Protein AF-A0A940TGV9-F1 (afdb_monomer_lite)

Structure (mmCIF, N/CA/C/O backbone):
data_AF-A0A940TGV9-F1
#
_entry.id   AF-A0A940TGV9-F1
#
loop_
_atom_site.group_PDB
_atom_site.id
_atom_site.type_symbol
_atom_site.label_atom_id
_atom_site.label_alt_id
_atom_site.label_comp_id
_atom_site.label_asym_id
_atom_site.label_entity_id
_atom_site.label_seq_id
_atom_site.pdbx_PDB_ins_code
_atom_site.Cartn_x
_atom_site.Cartn_y
_atom_site.Cartn_z
_atom_site.occupancy
_atom_site.B_iso_or_equiv
_atom_site.auth_seq_id
_atom_site.auth_comp_id
_atom_site.auth_asym_id
_atom_site.auth_atom_id
_atom_site.pdbx_PDB_model_num
ATOM 1 N N . MET A 1 1 ? 31.316 14.882 -36.760 1.00 50.47 1 MET A N 1
ATOM 2 C CA . MET A 1 1 ? 30.192 15.567 -36.071 1.00 50.47 1 MET A CA 1
ATOM 3 C C . MET A 1 1 ? 28.891 14.755 -36.018 1.00 50.47 1 MET A C 1
ATOM 5 O O . MET A 1 1 ? 28.338 14.645 -34.934 1.00 50.47 1 MET A O 1
ATOM 9 N N . TYR A 1 2 ? 28.402 14.142 -37.111 1.00 56.09 2 TYR A N 1
ATOM 10 C CA . TYR A 1 2 ? 27.109 13.417 -37.114 1.00 56.09 2 TYR A CA 1
ATOM 11 C C . TYR A 1 2 ? 27.021 12.250 -36.104 1.00 56.09 2 TYR A C 1
ATOM 13 O O . TYR A 1 2 ? 26.032 12.144 -35.386 1.00 56.09 2 TYR A O 1
ATOM 21 N N . LYS A 1 3 ? 28.076 11.425 -35.976 1.00 63.72 3 LYS A N 1
ATOM 22 C CA . LYS A 1 3 ? 28.134 10.329 -34.983 1.00 63.72 3 LYS A CA 1
ATOM 23 C C . LYS A 1 3 ? 28.095 10.830 -33.529 1.00 63.72 3 LYS A C 1
ATOM 25 O O . LYS A 1 3 ? 27.396 10.243 -32.714 1.00 63.72 3 LYS A O 1
ATOM 30 N N . LEU A 1 4 ? 28.787 11.935 -33.228 1.00 66.19 4 LEU A N 1
ATOM 31 C CA . LEU A 1 4 ? 28.823 12.536 -31.886 1.00 66.19 4 LEU A CA 1
ATOM 32 C C . LEU A 1 4 ? 27.464 13.143 -31.501 1.00 66.19 4 LEU A C 1
ATOM 34 O O . LEU A 1 4 ? 26.975 12.910 -30.402 1.00 66.19 4 LEU A O 1
ATOM 38 N N . ARG A 1 5 ? 26.814 13.854 -32.434 1.00 70.75 5 ARG A N 1
ATOM 39 C CA . ARG A 1 5 ? 25.472 14.424 -32.228 1.00 70.75 5 ARG A CA 1
ATOM 40 C C . ARG A 1 5 ? 24.417 13.342 -31.978 1.00 70.75 5 ARG A C 1
ATOM 42 O O . ARG A 1 5 ? 23.568 13.513 -31.114 1.00 70.75 5 ARG A O 1
ATOM 49 N N . ASN A 1 6 ? 24.489 12.229 -32.710 1.00 80.62 6 ASN A N 1
ATOM 50 C CA . ASN A 1 6 ? 23.550 11.120 -32.536 1.00 80.62 6 ASN A CA 1
ATOM 51 C C . ASN A 1 6 ? 23.746 10.395 -31.194 1.00 80.62 6 ASN A C 1
ATOM 53 O O . ASN A 1 6 ? 22.775 10.006 -30.555 1.00 80.62 6 ASN A O 1
ATOM 57 N N . TYR A 1 7 ? 24.996 10.259 -30.743 1.00 85.12 7 TYR A N 1
ATOM 58 C CA . TYR A 1 7 ? 25.312 9.675 -29.440 1.00 85.12 7 TYR A CA 1
ATOM 59 C C . TYR A 1 7 ? 24.809 10.545 -28.279 1.00 85.12 7 TYR A C 1
ATOM 61 O O . TYR A 1 7 ? 24.165 10.030 -27.372 1.00 85.12 7 TYR A O 1
ATOM 69 N N . LEU A 1 8 ? 25.030 11.866 -28.338 1.00 88.56 8 LEU A N 1
ATOM 70 C CA . LEU A 1 8 ? 24.514 12.810 -27.337 1.00 88.56 8 LEU A CA 1
ATOM 71 C C . LEU A 1 8 ? 22.984 12.787 -27.254 1.00 88.56 8 LEU A C 1
ATOM 73 O O . LEU A 1 8 ? 22.436 12.770 -26.155 1.00 88.56 8 LEU A O 1
ATOM 77 N N . LEU A 1 9 ? 22.298 12.730 -28.402 1.00 90.75 9 LEU A N 1
ATOM 78 C CA . LEU A 1 9 ? 20.843 12.579 -28.445 1.00 90.75 9 LEU A CA 1
ATOM 79 C C . LEU A 1 9 ? 20.397 11.297 -27.728 1.00 90.75 9 LEU A C 1
ATOM 81 O O . LEU A 1 9 ? 19.490 11.350 -26.900 1.00 90.75 9 LEU A O 1
ATOM 85 N N . CYS A 1 10 ? 21.042 10.162 -28.009 1.00 92.50 10 CYS A N 1
ATOM 86 C CA . CYS A 1 10 ? 20.692 8.892 -27.374 1.00 92.50 10 CYS A CA 1
ATOM 87 C C . CYS A 1 10 ? 20.959 8.905 -25.864 1.00 92.50 10 CYS A C 1
ATOM 89 O O . CYS A 1 10 ? 20.113 8.446 -25.105 1.00 92.50 10 CYS A O 1
ATOM 91 N N . ALA A 1 11 ? 22.083 9.474 -25.424 1.00 93.06 11 ALA A N 1
ATOM 92 C CA . ALA A 1 11 ? 22.423 9.576 -24.008 1.00 93.06 11 ALA A CA 1
ATOM 93 C C . ALA A 1 11 ? 21.417 10.441 -23.231 1.00 93.06 11 ALA A C 1
ATOM 95 O O . ALA A 1 11 ? 20.906 10.015 -22.198 1.00 93.06 11 ALA A O 1
ATOM 96 N N . LEU A 1 12 ? 21.071 11.625 -23.751 1.00 95.06 12 LEU A N 1
ATOM 97 C CA . LEU A 1 12 ? 20.056 12.488 -23.136 1.00 95.06 12 LEU A CA 1
ATOM 98 C C . LEU A 1 12 ? 18.681 11.814 -23.113 1.00 95.06 12 LEU A C 1
ATOM 100 O O . LEU A 1 12 ? 17.997 11.837 -22.092 1.00 95.06 12 LEU A O 1
ATOM 104 N N . THR A 1 13 ? 18.298 11.162 -24.213 1.00 95.31 13 THR A N 1
ATOM 105 C CA . THR A 1 13 ? 17.027 10.429 -24.295 1.00 95.31 13 THR A CA 1
ATOM 106 C C . THR A 1 13 ? 16.995 9.272 -23.298 1.00 95.31 13 THR A C 1
ATOM 108 O O . THR A 1 13 ? 15.970 9.060 -22.665 1.00 95.31 13 THR A O 1
ATOM 111 N N . ALA A 1 14 ? 18.109 8.564 -23.095 1.00 95.44 14 ALA A N 1
ATOM 112 C CA . ALA A 1 14 ? 18.214 7.483 -22.118 1.00 95.44 14 ALA A CA 1
ATOM 113 C C . ALA A 1 14 ? 18.064 7.981 -20.667 1.00 95.44 14 ALA A C 1
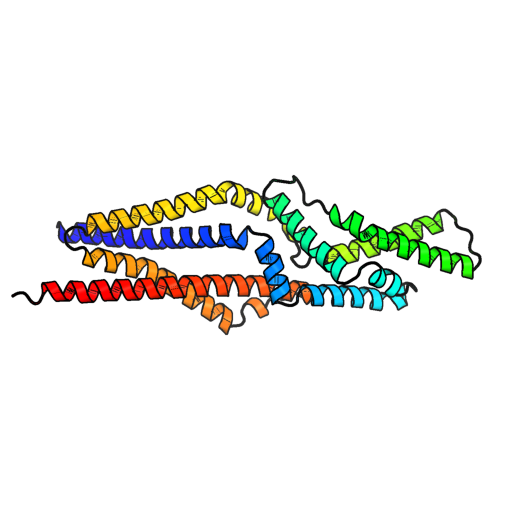ATOM 115 O O . ALA A 1 14 ? 17.396 7.329 -19.863 1.00 95.44 14 ALA A O 1
ATOM 116 N N . ILE A 1 15 ? 18.626 9.148 -20.334 1.00 96.44 15 ILE A N 1
ATOM 117 C CA . ILE A 1 15 ? 18.445 9.774 -19.013 1.00 96.44 15 ILE A CA 1
ATOM 118 C C . ILE A 1 15 ? 16.981 10.173 -18.805 1.00 96.44 15 ILE A C 1
ATOM 120 O O . ILE A 1 15 ? 16.398 9.874 -17.768 1.00 96.44 15 ILE A O 1
ATOM 124 N N . LEU A 1 16 ? 16.352 10.811 -19.794 1.00 97.62 16 LEU A N 1
ATOM 125 C CA . LEU A 1 16 ? 14.932 11.163 -19.705 1.00 97.62 16 LEU A CA 1
ATOM 126 C C . LEU A 1 16 ? 14.044 9.916 -19.626 1.00 97.62 16 LEU A C 1
ATOM 128 O O . LEU A 1 16 ? 13.059 9.910 -18.892 1.00 97.62 16 LEU A O 1
ATOM 132 N N . LEU A 1 17 ? 14.412 8.852 -20.344 1.00 97.81 17 LEU A N 1
ATOM 133 C CA . LEU A 1 17 ? 13.691 7.585 -20.343 1.00 97.81 17 LEU A CA 1
ATOM 134 C C . LEU A 1 17 ? 13.731 6.925 -18.965 1.00 97.81 17 LEU A C 1
ATOM 136 O O . LEU A 1 17 ? 12.719 6.375 -18.554 1.00 97.81 17 LEU A O 1
ATOM 140 N N . PHE A 1 18 ? 14.846 7.026 -18.233 1.00 97.62 18 PHE A N 1
ATOM 141 C CA . PHE A 1 18 ? 14.927 6.566 -16.843 1.00 97.62 18 PHE A CA 1
ATOM 142 C C . PHE A 1 18 ? 13.849 7.228 -15.973 1.00 97.62 18 PHE A C 1
ATOM 144 O O . PHE A 1 18 ? 13.080 6.536 -15.311 1.00 97.62 18 PHE A O 1
ATOM 151 N N . PHE A 1 19 ? 13.741 8.561 -16.011 1.00 97.62 19 PHE A N 1
ATOM 152 C CA . PHE A 1 19 ? 12.759 9.286 -15.197 1.00 97.62 19 PHE A CA 1
ATOM 153 C C . PHE A 1 19 ? 11.321 9.044 -15.659 1.00 97.62 19 PHE A C 1
ATOM 155 O O . PHE A 1 19 ? 10.426 8.904 -14.827 1.00 97.62 19 PHE A O 1
ATOM 162 N N . ALA A 1 20 ? 11.092 8.963 -16.972 1.00 97.88 20 ALA A N 1
ATOM 163 C CA . ALA A 1 20 ? 9.776 8.650 -17.519 1.00 97.88 20 ALA A CA 1
ATOM 164 C C . ALA A 1 20 ? 9.322 7.237 -17.120 1.00 97.88 20 ALA A C 1
ATOM 166 O O . ALA A 1 20 ? 8.182 7.069 -16.692 1.00 97.88 20 ALA A O 1
ATOM 167 N N . ALA A 1 21 ? 10.224 6.251 -17.184 1.00 97.25 21 ALA A N 1
ATOM 168 C CA . ALA A 1 21 ? 9.962 4.882 -16.758 1.00 97.25 21 ALA A CA 1
ATOM 169 C C . ALA A 1 21 ? 9.704 4.792 -15.247 1.00 97.25 21 ALA A C 1
ATOM 171 O O . ALA A 1 21 ? 8.731 4.161 -14.846 1.00 97.25 21 ALA A O 1
ATOM 172 N N . PHE A 1 22 ? 10.499 5.487 -14.423 1.00 97.06 22 PHE A N 1
ATOM 173 C CA . PHE A 1 22 ? 10.269 5.582 -12.977 1.00 97.06 22 PHE A CA 1
ATOM 174 C C . PHE A 1 22 ? 8.879 6.163 -12.669 1.00 97.06 22 PHE A C 1
ATOM 176 O O . PHE A 1 22 ? 8.132 5.619 -11.859 1.00 97.06 22 PHE A O 1
ATOM 183 N N . ALA A 1 23 ? 8.493 7.243 -13.359 1.00 96.69 23 ALA A N 1
ATOM 184 C CA . ALA A 1 23 ? 7.169 7.838 -13.209 1.00 96.69 23 ALA A CA 1
ATOM 185 C C . ALA A 1 23 ? 6.047 6.894 -13.680 1.00 96.69 23 ALA A C 1
ATOM 187 O O . ALA A 1 23 ? 5.009 6.815 -13.029 1.00 96.69 23 ALA A O 1
ATOM 188 N N . ALA A 1 24 ? 6.248 6.164 -14.783 1.00 97.38 24 ALA A N 1
ATOM 189 C CA . ALA A 1 24 ? 5.274 5.206 -15.305 1.00 97.38 24 ALA A CA 1
ATOM 190 C C . ALA A 1 24 ? 5.067 4.022 -14.352 1.00 97.38 24 ALA A C 1
ATOM 192 O O . ALA A 1 24 ? 3.927 3.635 -14.103 1.00 97.38 24 ALA A O 1
ATOM 193 N N . GLU A 1 25 ? 6.143 3.493 -13.770 1.00 96.62 25 GLU A N 1
ATOM 194 C CA . GLU A 1 25 ? 6.076 2.440 -12.756 1.00 96.62 25 GLU A CA 1
ATOM 195 C C . GLU A 1 25 ? 5.361 2.924 -11.490 1.00 96.62 25 GLU A C 1
ATOM 197 O O . GLU A 1 25 ? 4.430 2.271 -11.020 1.00 96.62 25 GLU A O 1
ATOM 202 N N . GLY A 1 26 ? 5.719 4.109 -10.983 1.00 95.69 26 GLY A N 1
ATOM 203 C CA . GLY A 1 26 ? 5.041 4.714 -9.836 1.00 95.69 26 GLY A CA 1
ATOM 204 C C . GLY A 1 26 ? 3.548 4.932 -10.092 1.00 95.69 26 GLY A C 1
ATOM 205 O O . GLY A 1 26 ? 2.717 4.587 -9.253 1.00 95.69 26 GLY A O 1
ATOM 206 N N . ALA A 1 27 ? 3.184 5.429 -11.278 1.00 96.12 27 ALA A N 1
ATOM 207 C CA . ALA A 1 27 ? 1.791 5.600 -11.678 1.00 96.12 27 ALA A CA 1
ATOM 208 C C . ALA A 1 27 ? 1.051 4.258 -11.810 1.00 96.12 27 ALA A C 1
ATOM 210 O O . ALA A 1 27 ? -0.116 4.158 -11.428 1.00 96.12 27 ALA A O 1
ATOM 211 N N . PHE A 1 28 ? 1.723 3.219 -12.317 1.00 96.12 28 PHE A N 1
ATOM 212 C CA . PHE A 1 28 ? 1.180 1.867 -12.407 1.00 96.12 28 PHE A CA 1
ATOM 213 C C . PHE A 1 28 ? 0.894 1.280 -11.022 1.00 96.12 28 PHE A C 1
ATOM 215 O O . PHE A 1 28 ? -0.220 0.808 -10.789 1.00 96.12 28 PHE A O 1
ATOM 222 N N . VAL A 1 29 ? 1.851 1.353 -10.093 1.00 96.19 29 VAL A N 1
ATOM 223 C CA . VAL A 1 29 ? 1.675 0.863 -8.717 1.00 96.19 29 VAL A CA 1
ATOM 224 C C . VAL A 1 29 ? 0.591 1.656 -7.991 1.00 96.19 29 VAL A C 1
ATOM 226 O O . VAL A 1 29 ? -0.285 1.069 -7.356 1.00 96.19 29 VAL A O 1
ATOM 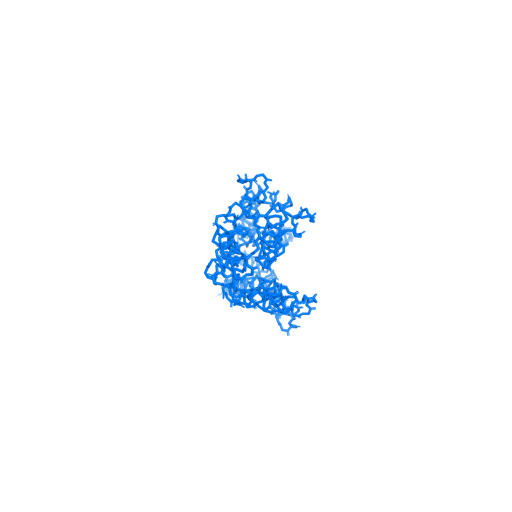229 N N . MET A 1 30 ? 0.596 2.982 -8.134 1.00 93.62 30 MET A N 1
ATOM 230 C CA . MET A 1 30 ? -0.405 3.849 -7.520 1.00 93.62 30 MET A CA 1
ATOM 231 C C . MET A 1 30 ? -1.820 3.473 -7.969 1.00 93.62 30 MET A C 1
ATOM 233 O O . MET A 1 30 ? -2.684 3.231 -7.133 1.00 93.62 30 MET A O 1
ATOM 237 N N . LYS A 1 31 ? -2.054 3.381 -9.281 1.00 92.19 31 LYS A N 1
ATOM 238 C CA . LYS A 1 31 ? -3.388 3.137 -9.838 1.00 92.19 31 LYS A CA 1
ATOM 239 C C . LYS A 1 31 ? -3.902 1.718 -9.583 1.00 92.19 31 LYS A C 1
ATOM 241 O O . LYS A 1 31 ? -5.081 1.553 -9.305 1.00 92.19 31 LYS A O 1
ATOM 246 N N . ASN A 1 32 ? -3.043 0.705 -9.705 1.00 93.12 32 ASN A N 1
ATOM 247 C CA . ASN A 1 32 ? -3.477 -0.698 -9.666 1.00 93.12 32 ASN A CA 1
ATOM 248 C C . ASN A 1 32 ? -3.387 -1.334 -8.274 1.00 93.12 32 ASN A C 1
ATOM 250 O O . ASN A 1 32 ? -3.939 -2.411 -8.080 1.00 93.12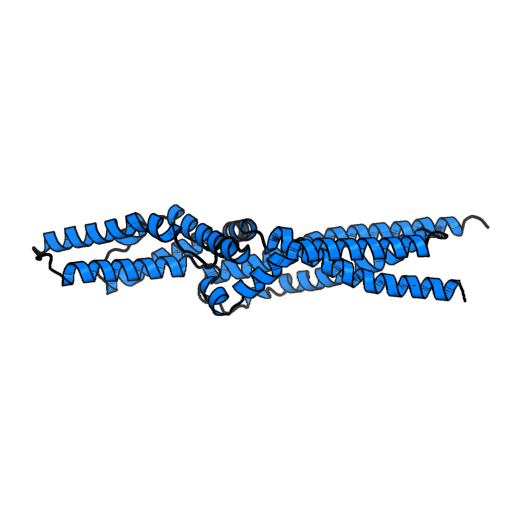 32 ASN A O 1
ATOM 254 N N . TYR A 1 33 ? -2.694 -0.698 -7.324 1.00 94.50 33 TYR A N 1
ATOM 255 C CA . TYR A 1 33 ? -2.503 -1.249 -5.982 1.00 94.50 33 TYR A CA 1
ATOM 256 C C . TYR A 1 33 ? -2.786 -0.214 -4.890 1.00 94.50 33 TYR A C 1
ATOM 258 O O . TYR A 1 33 ? -3.632 -0.465 -4.037 1.00 94.50 33 TYR A O 1
ATOM 266 N N . ALA A 1 34 ? -2.135 0.956 -4.922 1.00 92.81 34 ALA A N 1
ATOM 267 C CA . ALA A 1 34 ? -2.218 1.915 -3.810 1.00 92.81 34 ALA A CA 1
ATOM 268 C C . ALA A 1 34 ? -3.564 2.638 -3.682 1.00 92.81 34 ALA A C 1
ATOM 270 O O . ALA A 1 34 ? -3.954 3.023 -2.586 1.00 92.81 34 ALA A O 1
ATOM 271 N N . LEU A 1 35 ? -4.279 2.824 -4.790 1.00 90.69 35 LEU A N 1
ATOM 272 C CA . LEU A 1 35 ? -5.601 3.452 -4.819 1.00 90.69 35 LEU A CA 1
ATOM 273 C C . LEU A 1 35 ? -6.747 2.426 -4.846 1.00 90.69 35 LEU A C 1
ATOM 275 O O . LEU A 1 35 ? -7.872 2.769 -5.202 1.00 90.69 35 LEU A O 1
ATOM 279 N N . VAL A 1 36 ? -6.460 1.168 -4.496 1.00 91.75 36 VAL A N 1
ATOM 280 C CA . VAL A 1 36 ? -7.415 0.057 -4.551 1.00 91.75 36 VAL A CA 1
ATOM 281 C C . VAL A 1 36 ? -7.676 -0.467 -3.132 1.00 91.75 36 VAL A C 1
ATOM 283 O O . VAL A 1 36 ? -6.742 -0.987 -2.516 1.00 91.75 36 VAL A O 1
ATOM 286 N N . PRO A 1 37 ? -8.915 -0.384 -2.606 1.00 94.44 37 PRO A N 1
ATOM 287 C CA . PRO A 1 37 ? -9.231 -0.792 -1.231 1.00 94.44 37 PRO A CA 1
ATOM 288 C C . PRO A 1 37 ? -8.950 -2.277 -0.974 1.00 94.44 37 PRO A C 1
ATOM 290 O O . PRO A 1 37 ? -8.411 -2.635 0.074 1.00 94.44 37 PRO A O 1
ATOM 293 N N . ASP A 1 38 ? -9.211 -3.142 -1.957 1.00 96.25 38 ASP A N 1
ATOM 294 C CA . ASP A 1 38 ? -8.979 -4.587 -1.844 1.00 96.25 38 ASP A CA 1
ATOM 295 C C . ASP A 1 38 ? -7.511 -4.942 -1.569 1.00 96.25 38 ASP A C 1
ATOM 297 O O . ASP A 1 38 ? -7.233 -5.944 -0.908 1.00 96.25 38 ASP A O 1
ATOM 301 N N . THR A 1 39 ? -6.559 -4.104 -1.999 1.00 96.81 39 THR A N 1
ATOM 302 C CA . THR A 1 39 ? -5.138 -4.274 -1.662 1.00 96.81 39 THR A CA 1
ATOM 303 C C . THR A 1 39 ? -4.927 -4.227 -0.150 1.00 96.81 39 THR A C 1
ATOM 305 O O . THR A 1 39 ? -4.190 -5.041 0.400 1.00 96.81 39 THR A O 1
ATOM 308 N N . TYR A 1 40 ? -5.597 -3.305 0.542 1.00 96.50 40 TYR A N 1
ATOM 309 C CA . TYR A 1 40 ? -5.465 -3.121 1.986 1.00 96.50 40 TYR A CA 1
ATOM 310 C C . TYR A 1 40 ? -6.117 -4.273 2.746 1.00 96.50 40 TYR A C 1
ATOM 312 O O . TYR A 1 40 ? -5.492 -4.833 3.645 1.00 96.50 40 TYR A O 1
ATOM 320 N N . LYS A 1 41 ? -7.304 -4.712 2.317 1.00 97.00 41 LYS A N 1
ATOM 321 C CA . LYS A 1 41 ? -7.975 -5.902 2.869 1.00 97.00 41 LYS A CA 1
ATOM 322 C C . LYS A 1 41 ? -7.125 -7.165 2.693 1.00 97.00 41 LYS A C 1
ATOM 324 O O . LYS A 1 41 ? -6.957 -7.966 3.616 1.00 97.00 41 LYS A O 1
ATOM 329 N N . TYR A 1 42 ? -6.498 -7.318 1.525 1.00 97.12 42 TYR A N 1
ATOM 330 C CA . TYR A 1 42 ? -5.556 -8.405 1.263 1.00 97.12 42 TYR A CA 1
ATOM 331 C C . TYR A 1 42 ? -4.330 -8.349 2.187 1.00 97.12 42 TYR A C 1
ATOM 333 O O . TYR A 1 42 ? -3.953 -9.370 2.764 1.00 97.12 42 TYR A O 1
ATOM 341 N N . ILE A 1 43 ? -3.735 -7.165 2.382 1.00 96.69 43 ILE A N 1
ATOM 342 C CA . ILE A 1 43 ? -2.610 -6.961 3.308 1.00 96.69 43 ILE A CA 1
ATOM 343 C C . ILE A 1 43 ? -3.001 -7.351 4.738 1.00 96.69 43 ILE A C 1
ATOM 345 O O . ILE A 1 43 ? -2.233 -8.045 5.408 1.00 96.69 43 ILE A O 1
ATOM 349 N N . LEU A 1 44 ? -4.184 -6.944 5.209 1.00 96.81 44 LEU A N 1
ATOM 350 C CA . LEU A 1 44 ? -4.665 -7.294 6.547 1.00 96.81 44 LEU A CA 1
ATOM 351 C C . LEU A 1 44 ? -4.805 -8.808 6.720 1.00 96.81 44 LEU A C 1
ATOM 353 O O . LEU A 1 44 ? -4.367 -9.355 7.735 1.00 96.81 44 LEU A O 1
ATOM 357 N N . LYS A 1 45 ? -5.348 -9.492 5.706 1.00 96.06 45 LYS A N 1
ATOM 358 C CA . LYS A 1 45 ? -5.461 -10.954 5.688 1.00 96.06 45 LYS A CA 1
ATOM 359 C C . LYS A 1 45 ? -4.090 -11.630 5.724 1.00 96.06 45 LYS A C 1
ATOM 361 O O . LYS A 1 45 ? -3.890 -12.545 6.515 1.00 96.06 45 LYS A O 1
ATOM 366 N N . LEU A 1 46 ? -3.145 -11.173 4.900 1.00 94.94 46 LEU A N 1
ATOM 367 C CA . LEU A 1 46 ? -1.797 -11.744 4.809 1.00 94.94 46 LEU A CA 1
ATOM 368 C C . LEU A 1 46 ? -1.039 -11.660 6.145 1.00 94.94 46 LEU A C 1
ATOM 370 O O . LEU A 1 46 ? -0.292 -12.570 6.490 1.00 94.94 46 LEU A O 1
ATOM 374 N N . ASN A 1 47 ? -1.236 -10.573 6.894 1.00 92.88 47 ASN A N 1
ATOM 375 C CA . ASN A 1 47 ? -0.499 -10.299 8.129 1.00 92.88 47 ASN A CA 1
ATOM 376 C C . ASN A 1 47 ? -1.235 -10.742 9.410 1.00 92.88 47 ASN A C 1
ATOM 378 O O . ASN A 1 47 ? -0.739 -10.494 10.516 1.00 92.88 47 ASN A O 1
ATOM 382 N N . GLY A 1 48 ? -2.410 -11.371 9.285 1.00 93.81 48 GLY A N 1
ATOM 383 C CA . GLY A 1 48 ? -3.253 -11.748 10.428 1.00 93.81 48 GLY A CA 1
ATOM 384 C C . GLY A 1 48 ? -3.709 -10.541 11.255 1.00 93.81 48 GLY A C 1
ATOM 385 O O . GLY A 1 48 ? -3.849 -10.634 12.471 1.00 93.81 48 GLY A O 1
ATOM 386 N N . SER A 1 49 ? -3.856 -9.371 10.625 1.00 93.69 49 SER A N 1
ATOM 387 C CA . SER A 1 49 ? -4.187 -8.131 11.333 1.00 93.69 49 SER A CA 1
ATOM 388 C C . SER A 1 49 ? -5.623 -8.111 11.851 1.00 93.69 49 SER A C 1
ATOM 390 O O . SER A 1 49 ? -5.847 -7.530 12.907 1.00 93.69 49 SER A O 1
ATOM 392 N N . TYR A 1 50 ? -6.565 -8.759 11.153 1.00 95.12 50 TYR A N 1
ATOM 393 C CA . TYR A 1 50 ? -7.956 -8.882 11.610 1.00 95.12 50 TYR A CA 1
ATOM 394 C C . TYR A 1 50 ? -8.034 -9.589 12.968 1.00 95.12 50 TYR A C 1
ATOM 396 O O . TYR A 1 50 ? -8.530 -9.017 13.932 1.00 95.12 50 TYR A O 1
ATOM 404 N N . GLU A 1 51 ? -7.432 -10.777 13.066 1.00 95.25 51 GLU A N 1
ATOM 405 C CA . GLU A 1 51 ? -7.382 -11.567 14.301 1.00 95.25 51 GLU A CA 1
ATOM 406 C C . GLU A 1 51 ? -6.677 -10.798 15.431 1.00 95.25 51 GLU A C 1
ATOM 408 O O . GLU A 1 51 ? -7.177 -10.706 16.549 1.00 95.25 51 GLU A O 1
ATOM 413 N N . LYS A 1 52 ? -5.531 -10.162 15.142 1.00 95.56 52 LYS A N 1
ATOM 414 C CA . LYS A 1 52 ? -4.814 -9.332 16.128 1.00 95.56 52 LYS A CA 1
ATOM 415 C C . LYS A 1 52 ? -5.649 -8.152 16.627 1.00 95.56 52 LYS A C 1
ATOM 417 O O . LYS A 1 52 ? -5.505 -7.772 17.786 1.00 95.56 52 LYS A O 1
ATOM 422 N N . ALA A 1 53 ? -6.453 -7.537 15.760 1.00 95.81 53 ALA A N 1
ATOM 423 C CA . ALA A 1 53 ? -7.320 -6.424 16.132 1.00 95.81 53 ALA A CA 1
ATOM 424 C C . ALA A 1 53 ? -8.477 -6.913 17.013 1.00 95.81 53 ALA A C 1
ATOM 426 O O . ALA A 1 53 ? -8.729 -6.322 18.059 1.00 95.81 53 ALA A O 1
ATOM 427 N N . TYR A 1 54 ? -9.109 -8.031 16.646 1.00 96.00 54 TYR A N 1
ATOM 428 C CA . TYR A 1 54 ? -10.196 -8.625 17.424 1.00 96.00 54 TYR A CA 1
ATOM 429 C C . TYR A 1 54 ? -9.737 -9.108 18.809 1.00 96.00 54 TYR A C 1
ATOM 431 O O . TYR A 1 54 ? -10.370 -8.809 19.820 1.00 96.00 54 TYR A O 1
ATOM 439 N N . ASN A 1 55 ? -8.582 -9.774 18.885 1.00 95.62 55 ASN A N 1
ATOM 440 C CA . ASN A 1 55 ? -7.996 -10.202 20.157 1.00 95.62 55 ASN A CA 1
ATOM 441 C C . ASN A 1 55 ? -7.646 -9.010 21.059 1.00 95.62 55 ASN A C 1
ATOM 443 O O . ASN A 1 55 ? -7.810 -9.081 22.276 1.00 95.62 55 ASN A O 1
ATOM 447 N N . GLU A 1 56 ? -7.177 -7.901 20.479 1.00 94.50 56 GLU A N 1
ATOM 448 C CA . GLU A 1 56 ? -6.934 -6.675 21.240 1.00 94.50 56 GLU A CA 1
ATOM 449 C C . GLU A 1 56 ? -8.240 -6.059 21.756 1.00 94.50 56 GLU A C 1
ATOM 451 O O . GLU A 1 56 ? -8.273 -5.620 22.904 1.00 94.50 56 GLU A O 1
ATOM 456 N N . LEU A 1 57 ? -9.314 -6.075 20.959 1.00 94.88 57 LEU A N 1
ATOM 457 C CA . LEU A 1 57 ? -10.636 -5.624 21.395 1.00 94.88 57 LEU A CA 1
ATOM 458 C C . LEU A 1 57 ? -11.141 -6.446 22.592 1.00 94.88 57 LEU A C 1
ATOM 460 O O . LEU A 1 57 ? -11.513 -5.872 23.616 1.00 94.88 57 LEU A O 1
ATOM 464 N N . CYS A 1 58 ? -11.090 -7.779 22.495 1.00 94.31 58 CYS A N 1
ATOM 465 C CA . CYS A 1 58 ? -11.499 -8.678 23.579 1.00 94.31 58 CYS A CA 1
ATOM 466 C C . CYS A 1 58 ? -10.696 -8.402 24.856 1.00 94.31 58 CYS A C 1
ATOM 468 O O . CYS A 1 58 ? -11.270 -8.176 25.918 1.00 94.31 58 CYS A O 1
ATO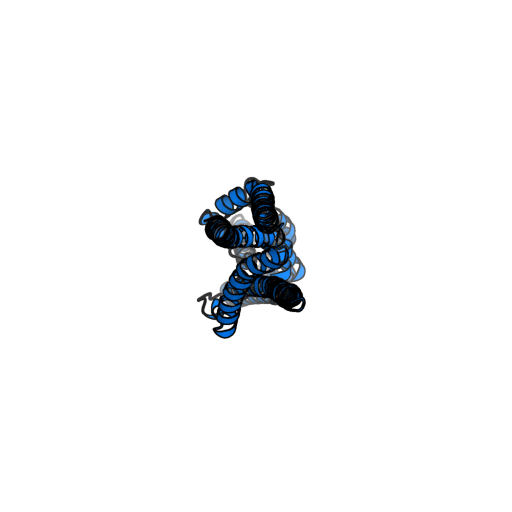M 470 N N . ARG A 1 59 ? -9.365 -8.302 24.735 1.00 93.81 59 ARG A N 1
ATOM 471 C CA . ARG A 1 59 ? -8.463 -8.008 25.858 1.00 93.81 59 ARG A CA 1
ATOM 472 C C . ARG A 1 59 ? -8.788 -6.678 26.541 1.00 93.81 59 ARG A C 1
ATOM 474 O O . ARG A 1 59 ? -8.667 -6.569 27.761 1.00 93.81 59 ARG A O 1
ATOM 481 N N . GLN A 1 60 ? -9.173 -5.656 25.776 1.00 92.44 60 GLN A N 1
ATOM 482 C CA . GLN A 1 60 ? -9.572 -4.369 26.343 1.00 92.44 60 GLN A CA 1
ATOM 483 C C . GLN A 1 60 ? -10.860 -4.488 27.164 1.00 92.44 60 GLN A C 1
ATOM 485 O O . GLN A 1 60 ? -10.903 -3.940 28.265 1.00 92.44 60 GLN A O 1
ATOM 490 N N . PHE A 1 61 ? -11.866 -5.223 26.683 1.00 93.44 61 PHE A N 1
ATOM 491 C CA . PHE A 1 61 ? -13.105 -5.444 27.436 1.00 93.44 61 PHE A CA 1
ATOM 492 C C . PHE A 1 61 ? -12.897 -6.326 28.673 1.00 93.44 61 PHE A C 1
ATOM 494 O O . PHE A 1 61 ? -13.352 -5.962 29.755 1.00 93.44 61 PHE A O 1
ATOM 501 N N . GLU A 1 62 ? -12.125 -7.409 28.564 1.00 93.31 62 GLU A N 1
ATOM 502 C CA . GLU A 1 62 ? -11.749 -8.255 29.708 1.00 93.31 62 GLU A CA 1
ATOM 503 C C . GLU A 1 62 ? -11.025 -7.454 30.801 1.00 93.31 62 GLU A C 1
ATOM 505 O O . GLU A 1 62 ? -11.268 -7.633 31.995 1.00 93.31 62 GLU A O 1
ATOM 510 N N . SER A 1 63 ? -10.146 -6.524 30.411 1.00 90.06 63 SER A N 1
ATOM 511 C CA . SER A 1 63 ? -9.422 -5.690 31.375 1.00 90.06 63 SER A CA 1
ATOM 512 C C . SER A 1 63 ? -10.323 -4.711 32.138 1.00 90.06 63 SER A C 1
ATOM 514 O O . SER A 1 63 ? -9.990 -4.311 33.256 1.00 90.06 63 SER A O 1
ATOM 516 N N . GLU A 1 64 ? -11.468 -4.343 31.560 1.00 88.25 64 GLU A N 1
ATOM 517 C CA . GLU A 1 64 ? -12.417 -3.386 32.132 1.00 88.25 64 GLU A CA 1
ATOM 518 C C . GLU A 1 64 ? -13.550 -4.040 32.915 1.00 88.25 64 GLU A C 1
ATOM 520 O O . GLU A 1 64 ? -14.223 -3.350 33.683 1.00 88.25 64 GLU A O 1
ATOM 525 N N . GLU A 1 65 ? -13.729 -5.353 32.797 1.00 90.06 65 GLU A N 1
ATOM 526 C CA . GLU A 1 65 ? -14.740 -6.100 33.545 1.00 90.06 65 GLU A CA 1
ATOM 527 C C . GLU A 1 65 ? -14.606 -5.859 35.057 1.00 90.06 65 GLU A C 1
ATOM 529 O O . GLU A 1 65 ? -15.576 -5.509 35.728 1.00 90.06 65 GLU A O 1
ATOM 534 N N . ASN A 1 66 ? -13.379 -5.901 35.586 1.00 82.88 66 ASN A N 1
ATOM 535 C CA . ASN A 1 66 ? -13.115 -5.645 37.007 1.00 82.88 66 ASN A CA 1
ATOM 536 C C . ASN A 1 66 ? -13.417 -4.200 37.439 1.00 82.88 66 ASN A C 1
ATOM 538 O O . ASN A 1 66 ? -13.747 -3.958 38.598 1.00 82.88 66 ASN A O 1
ATOM 542 N N . ALA A 1 67 ? -13.255 -3.231 36.535 1.00 85.75 67 ALA A N 1
ATOM 543 C CA . ALA A 1 67 ? -13.439 -1.814 36.841 1.00 85.75 67 ALA A CA 1
ATOM 544 C C . ALA A 1 67 ? -14.902 -1.372 36.694 1.00 85.75 67 ALA A C 1
ATOM 546 O O . ALA A 1 67 ? -15.357 -0.482 37.411 1.00 85.75 67 ALA A O 1
ATOM 547 N N . THR A 1 68 ? -15.630 -1.978 35.756 1.00 86.88 68 THR A N 1
ATOM 548 C CA . THR A 1 68 ? -16.994 -1.584 35.384 1.00 86.88 68 THR A CA 1
ATOM 549 C C . THR A 1 68 ? -18.064 -2.499 35.975 1.00 86.88 68 THR A C 1
ATOM 551 O O . THR A 1 68 ? -19.204 -2.065 36.128 1.00 86.88 68 THR A O 1
ATOM 554 N N . GLY A 1 69 ? -17.713 -3.743 36.313 1.00 86.31 69 GLY A N 1
ATOM 555 C CA . GLY A 1 69 ? -18.657 -4.787 36.715 1.00 86.31 69 GLY A CA 1
ATOM 556 C C . GLY A 1 69 ? -19.504 -5.334 35.561 1.00 86.31 69 GLY A C 1
ATOM 557 O O . GLY A 1 69 ? -20.433 -6.097 35.813 1.00 86.31 69 GLY A O 1
ATOM 558 N N . ILE A 1 70 ? -19.215 -4.934 34.317 1.00 90.62 70 ILE A N 1
ATOM 559 C CA . ILE A 1 70 ? -19.914 -5.402 33.119 1.00 90.62 70 ILE A CA 1
ATOM 560 C C . ILE A 1 70 ? -19.086 -6.537 32.505 1.00 90.62 70 ILE A C 1
ATOM 562 O O . ILE A 1 70 ? -17.941 -6.281 32.122 1.00 90.62 70 ILE A O 1
ATOM 566 N N . PRO A 1 71 ? -19.625 -7.767 32.401 1.00 92.25 71 PRO A N 1
ATOM 567 C CA . PRO A 1 71 ? -18.914 -8.892 31.804 1.00 92.25 71 PRO A CA 1
ATOM 568 C C . PRO A 1 71 ? -18.484 -8.598 30.368 1.00 92.25 71 PRO A C 1
ATOM 570 O O . PRO A 1 71 ? -19.270 -8.052 29.590 1.00 92.25 71 PRO A O 1
ATOM 573 N N . ALA A 1 72 ? -17.275 -9.016 29.983 1.00 91.25 72 ALA A N 1
ATOM 574 C CA . ALA A 1 72 ? -16.787 -8.813 28.616 1.00 91.25 72 ALA A CA 1
ATOM 575 C C . ALA A 1 72 ? -17.710 -9.443 27.552 1.00 91.25 72 ALA A C 1
ATOM 577 O O . ALA A 1 72 ? -17.866 -8.884 26.463 1.00 91.25 72 ALA A O 1
ATOM 578 N N . SER A 1 73 ? -18.390 -10.543 27.901 1.00 90.81 73 SER A N 1
ATOM 579 C CA . SER A 1 73 ? -19.347 -11.247 27.038 1.00 90.81 73 SER A CA 1
ATOM 580 C C . SER A 1 73 ? -20.499 -10.365 26.553 1.00 90.81 73 SER A C 1
ATOM 582 O O . SER A 1 73 ? -20.971 -10.551 25.436 1.00 90.81 73 SER A O 1
ATOM 584 N N . VAL A 1 74 ? -20.902 -9.344 27.324 1.00 90.38 74 VAL A N 1
ATOM 585 C CA . VAL A 1 74 ? -21.934 -8.372 26.907 1.00 90.38 74 VAL A CA 1
ATOM 586 C C . VAL A 1 74 ? -21.534 -7.677 25.601 1.00 90.38 74 VAL A C 1
ATOM 588 O O . VAL A 1 74 ? -22.388 -7.387 24.762 1.00 90.38 74 VAL A O 1
ATOM 591 N N . TYR A 1 75 ? -20.236 -7.447 25.401 1.00 90.44 75 TYR A N 1
ATOM 592 C CA . TYR A 1 75 ? -19.700 -6.817 24.200 1.00 90.44 75 TYR A CA 1
ATOM 593 C C . TYR A 1 75 ? -19.277 -7.850 23.147 1.00 90.44 75 TYR A C 1
ATOM 595 O O . TYR A 1 75 ? -19.647 -7.711 21.982 1.00 90.44 75 TYR A O 1
ATOM 603 N N . THR A 1 76 ? -18.527 -8.889 23.533 1.00 88.06 76 THR A N 1
ATOM 604 C CA . THR A 1 76 ? -17.918 -9.843 22.584 1.00 88.06 76 THR A CA 1
ATOM 605 C C . THR A 1 76 ? -18.918 -10.815 21.961 1.00 88.06 76 THR A C 1
ATOM 607 O O . THR A 1 76 ? -18.696 -11.279 20.846 1.00 88.06 76 THR A O 1
ATOM 610 N N . ASP A 1 77 ? -20.040 -11.098 22.630 1.00 89.31 77 ASP A N 1
ATOM 611 C CA . ASP A 1 77 ? -21.100 -11.930 22.044 1.00 89.31 77 ASP A CA 1
ATOM 612 C C . ASP A 1 77 ? -21.925 -11.135 21.019 1.00 89.31 77 ASP A C 1
ATOM 614 O O . ASP A 1 77 ? -22.459 -11.700 20.062 1.00 89.31 77 ASP A O 1
ATOM 618 N N . ALA A 1 78 ? -22.007 -9.812 21.194 1.00 87.25 78 ALA A N 1
ATOM 619 C CA . ALA A 1 78 ? -22.692 -8.913 20.272 1.00 87.25 78 ALA A CA 1
ATOM 620 C C . ALA A 1 78 ? -21.818 -8.534 19.067 1.00 87.25 78 ALA A C 1
ATOM 622 O O . ALA A 1 78 ? -22.313 -8.461 17.942 1.00 87.25 78 ALA A O 1
ATOM 623 N N . VAL A 1 79 ? -20.521 -8.312 19.293 1.00 90.25 79 VAL A N 1
ATOM 624 C CA . VAL A 1 79 ? -19.538 -7.982 18.257 1.00 90.25 79 VAL A CA 1
ATOM 625 C C . VAL A 1 79 ? -18.598 -9.163 18.082 1.00 90.25 79 VAL A C 1
ATOM 627 O O . VAL A 1 79 ? -17.519 -9.214 18.662 1.00 90.25 79 VAL A O 1
ATOM 630 N N . THR A 1 80 ? -19.042 -10.118 17.270 1.00 91.19 80 THR A N 1
ATOM 631 C CA . THR A 1 80 ? -18.249 -11.297 16.895 1.00 91.19 80 THR A CA 1
ATOM 632 C C . THR A 1 80 ? -17.082 -10.928 15.972 1.00 91.19 80 THR A C 1
ATOM 634 O O . THR A 1 80 ? -17.059 -9.847 15.379 1.00 91.19 80 THR A O 1
ATOM 637 N N . GLU A 1 81 ? -16.131 -11.848 15.792 1.00 92.81 81 GLU A N 1
ATOM 638 C CA . GLU A 1 81 ? -14.965 -11.645 14.917 1.00 92.81 81 GLU A CA 1
ATOM 639 C C . GLU A 1 81 ? -15.357 -11.263 13.478 1.00 92.81 81 GLU A C 1
ATOM 641 O O . GLU A 1 81 ? -14.773 -10.345 12.901 1.00 92.81 81 GLU A O 1
ATOM 646 N N . ASP A 1 82 ? -16.377 -11.914 12.909 1.00 91.75 82 ASP A N 1
ATOM 647 C CA . ASP A 1 82 ? -16.845 -11.633 11.547 1.00 91.75 82 ASP A CA 1
ATOM 648 C C . ASP A 1 82 ? -17.482 -10.242 11.428 1.00 91.75 82 ASP A C 1
ATOM 650 O O . ASP A 1 82 ? -17.232 -9.529 10.452 1.00 91.75 82 ASP A O 1
ATOM 654 N N . VAL A 1 83 ? -18.262 -9.829 12.434 1.00 91.25 83 VAL A N 1
ATOM 655 C CA . VAL A 1 83 ? -18.840 -8.475 12.496 1.00 91.25 83 VAL A CA 1
ATOM 656 C C . VAL A 1 83 ? -17.720 -7.447 12.603 1.00 91.25 83 VAL A C 1
ATOM 658 O O . VAL A 1 83 ? -17.680 -6.490 11.836 1.00 91.25 83 VAL A O 1
ATOM 661 N N . PHE A 1 84 ? -16.753 -7.674 13.489 1.00 93.06 84 PHE A N 1
ATOM 662 C CA . PHE A 1 84 ? -15.631 -6.761 13.673 1.00 93.06 84 PHE A CA 1
ATOM 663 C C . PHE A 1 84 ? -14.753 -6.645 12.420 1.00 93.06 84 PHE A C 1
ATOM 665 O O . PHE A 1 84 ? -14.290 -5.562 12.058 1.00 93.06 84 PHE A O 1
ATOM 672 N N . LYS A 1 85 ? -14.557 -7.751 11.701 1.00 94.06 85 LYS A N 1
ATOM 673 C CA . LYS A 1 85 ? -13.887 -7.749 10.402 1.00 94.06 85 LYS A CA 1
ATOM 674 C C . LYS A 1 85 ? -14.649 -6.919 9.365 1.00 94.06 85 LYS A C 1
ATOM 676 O O . LYS A 1 85 ? -14.015 -6.156 8.639 1.00 94.06 85 LYS A O 1
ATOM 681 N N . SER A 1 86 ? -15.976 -7.049 9.311 1.00 92.06 86 SER A N 1
ATOM 682 C CA . SER A 1 86 ? -16.835 -6.237 8.439 1.00 92.06 86 SER A CA 1
ATOM 683 C C . SER A 1 86 ? -16.717 -4.745 8.764 1.00 92.06 86 SER A C 1
ATOM 685 O O . SER A 1 86 ? -16.536 -3.938 7.852 1.00 92.06 86 SER A O 1
ATOM 687 N N . MET A 1 87 ? -16.652 -4.385 10.052 1.00 91.44 87 MET A N 1
ATOM 688 C CA . MET A 1 87 ? -16.403 -3.005 10.486 1.00 91.44 87 MET A CA 1
ATOM 689 C C . MET A 1 87 ? -15.062 -2.468 9.962 1.00 91.44 87 MET A C 1
ATOM 691 O O . MET A 1 87 ? -15.009 -1.360 9.426 1.00 91.44 87 MET A O 1
ATOM 695 N N . ILE A 1 88 ? -13.977 -3.248 10.074 1.00 94.19 88 ILE A N 1
ATOM 696 C CA . ILE A 1 88 ? -12.653 -2.867 9.543 1.00 94.19 88 ILE A CA 1
ATOM 697 C C . ILE A 1 88 ? -12.718 -2.663 8.022 1.00 94.19 88 ILE A C 1
ATOM 699 O O . ILE A 1 88 ? -12.221 -1.659 7.504 1.00 94.19 88 ILE A O 1
ATOM 703 N N . ASP A 1 89 ? -13.337 -3.600 7.300 1.00 94.44 89 ASP A N 1
ATOM 704 C CA . ASP A 1 89 ? -13.474 -3.523 5.844 1.00 94.44 89 ASP A CA 1
ATOM 705 C C . ASP A 1 89 ? -14.302 -2.306 5.425 1.00 94.44 89 ASP A C 1
ATOM 707 O O . ASP A 1 89 ? -13.913 -1.596 4.494 1.00 94.44 89 ASP A O 1
ATOM 711 N N . SER A 1 90 ? -15.379 -2.007 6.153 1.00 91.44 90 SER A N 1
ATOM 712 C CA . SER A 1 90 ? -16.197 -0.829 5.901 1.00 91.44 90 SER A CA 1
ATOM 713 C C . SER A 1 90 ? -15.443 0.468 6.165 1.00 91.44 90 SER A C 1
ATOM 715 O O . SER A 1 90 ? -15.630 1.417 5.410 1.00 91.44 90 SER A O 1
ATOM 717 N N . GLN A 1 91 ? -14.596 0.552 7.195 1.00 90.56 91 GLN A N 1
ATOM 718 C CA . GLN A 1 91 ? -13.799 1.762 7.425 1.00 90.56 91 GLN A CA 1
ATOM 719 C C . GLN A 1 91 ? -12.817 2.017 6.274 1.00 90.56 91 GLN A C 1
ATOM 721 O O . GLN A 1 91 ? -12.638 3.161 5.847 1.00 90.56 91 GLN A O 1
ATOM 726 N N . ILE A 1 92 ? -12.205 0.954 5.740 1.00 93.56 92 ILE A N 1
ATOM 727 C CA . ILE A 1 92 ? -11.348 1.042 4.553 1.00 93.56 92 ILE A CA 1
ATOM 728 C C . ILE A 1 92 ? -12.169 1.526 3.358 1.00 93.56 92 ILE A C 1
ATOM 730 O O . ILE A 1 92 ? -11.771 2.488 2.700 1.00 93.56 92 ILE A O 1
ATOM 734 N N . ASP A 1 93 ? -13.316 0.907 3.092 1.00 92.88 93 ASP A N 1
ATOM 735 C CA . ASP A 1 93 ? -14.163 1.273 1.957 1.00 92.88 93 ASP A CA 1
ATOM 736 C C . ASP A 1 93 ? -14.651 2.720 2.055 1.00 92.88 93 ASP A C 1
ATOM 738 O O . ASP A 1 93 ? -14.474 3.478 1.103 1.00 92.88 93 ASP A O 1
ATOM 742 N N . SER A 1 94 ? -15.131 3.156 3.223 1.00 90.62 94 SER A N 1
ATOM 743 C CA . SER A 1 94 ? -15.543 4.543 3.469 1.00 90.62 94 SER A CA 1
ATOM 744 C C . SER A 1 94 ? -14.403 5.540 3.246 1.00 90.62 94 SER A C 1
ATOM 746 O O . SER A 1 94 ? -14.609 6.623 2.688 1.00 90.62 94 SER A O 1
ATOM 748 N N . ALA A 1 95 ? -13.176 5.190 3.643 1.00 91.31 95 ALA A N 1
ATOM 749 C CA . ALA A 1 95 ? -12.008 6.025 3.383 1.00 91.31 95 ALA A CA 1
ATOM 750 C C . ALA A 1 95 ? -11.711 6.130 1.884 1.00 91.31 95 ALA A C 1
ATOM 752 O O . ALA A 1 95 ? -11.467 7.228 1.379 1.00 91.31 95 ALA A O 1
ATOM 753 N N . PHE A 1 96 ? -11.757 5.010 1.159 1.00 92.06 96 PHE A N 1
ATOM 754 C CA . PHE A 1 96 ? -11.522 4.991 -0.282 1.00 92.06 96 PHE A CA 1
ATOM 755 C C . PHE A 1 96 ? -12.652 5.646 -1.075 1.00 92.06 96 PHE A C 1
ATOM 757 O O . PHE A 1 96 ? -12.370 6.308 -2.069 1.00 92.06 96 PHE A O 1
ATOM 764 N N . ASP A 1 97 ? -13.902 5.554 -0.637 1.00 91.38 97 ASP A N 1
ATOM 765 C CA . ASP A 1 97 ? -15.021 6.272 -1.241 1.00 91.38 97 ASP A CA 1
ATOM 766 C C . ASP A 1 97 ? -14.860 7.788 -1.091 1.00 91.38 97 ASP A C 1
ATOM 768 O O . ASP A 1 97 ? -15.052 8.525 -2.065 1.00 91.38 97 ASP A O 1
ATOM 772 N N . CYS A 1 98 ? -14.387 8.255 0.068 1.00 89.69 98 CYS A N 1
ATOM 773 C CA . CYS A 1 98 ? -14.042 9.661 0.273 1.00 89.69 98 CYS A CA 1
ATOM 774 C C . CYS A 1 98 ?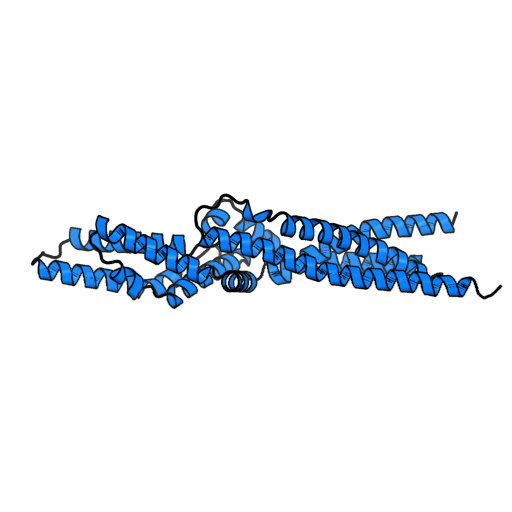 -12.852 10.091 -0.606 1.00 89.69 98 CYS A C 1
ATOM 776 O O . CYS A 1 98 ? -12.910 11.108 -1.302 1.00 89.69 98 CYS A O 1
ATOM 778 N N . ILE A 1 99 ? -11.780 9.290 -0.648 1.00 90.75 99 ILE A N 1
ATOM 779 C CA . ILE A 1 99 ? -10.605 9.533 -1.503 1.00 90.75 99 ILE A CA 1
ATOM 780 C C . ILE A 1 99 ? -11.003 9.583 -2.988 1.00 90.75 99 ILE A C 1
ATOM 782 O O . ILE A 1 99 ? -10.533 10.446 -3.729 1.00 90.75 99 ILE A O 1
ATOM 786 N N . ASN A 1 100 ? -11.904 8.704 -3.421 1.00 87.75 100 ASN A N 1
ATOM 787 C CA . ASN A 1 100 ? -12.396 8.627 -4.795 1.00 87.75 100 ASN A CA 1
ATOM 788 C C . ASN A 1 100 ? -13.463 9.688 -5.120 1.00 87.75 100 ASN A C 1
ATOM 790 O O . ASN A 1 100 ? -13.941 9.741 -6.253 1.00 87.75 100 ASN A O 1
ATOM 794 N N . GLY A 1 101 ? -13.831 10.541 -4.157 1.00 84.19 101 GLY A N 1
ATOM 795 C CA . GLY A 1 101 ? -14.812 11.611 -4.335 1.00 84.19 101 GLY A CA 1
ATOM 796 C C . GLY A 1 101 ? -16.256 11.124 -4.482 1.00 84.19 101 GLY A C 1
ATOM 797 O O . GLY A 1 101 ? -17.086 11.863 -5.008 1.00 84.19 101 GLY A O 1
ATOM 798 N N . ARG A 1 102 ? -16.555 9.892 -4.051 1.00 86.12 102 ARG A N 1
ATOM 799 C CA . ARG A 1 102 ? -17.919 9.340 -4.011 1.00 86.12 102 ARG A CA 1
ATOM 800 C C . ARG A 1 102 ? -18.704 9.888 -2.824 1.00 86.12 102 ARG A C 1
ATOM 802 O O . ARG A 1 102 ? -19.896 10.141 -2.962 1.00 86.12 102 ARG A O 1
ATOM 809 N N . THR A 1 103 ? -18.025 10.127 -1.702 1.00 83.50 103 THR A N 1
ATOM 810 C CA . THR A 1 103 ? -18.588 10.771 -0.509 1.00 83.50 103 THR A CA 1
ATOM 811 C C . THR A 1 103 ? -17.774 12.008 -0.103 1.00 83.50 103 THR A C 1
ATOM 813 O O . THR A 1 103 ? -16.563 12.070 -0.344 1.00 83.50 103 THR A O 1
ATOM 816 N N . PRO A 1 104 ? -18.411 13.036 0.491 1.00 75.06 104 PRO A N 1
ATOM 817 C CA . PRO A 1 104 ? -17.723 14.262 0.905 1.00 75.06 104 PRO A CA 1
ATOM 818 C C . PRO A 1 104 ? -16.877 14.071 2.172 1.00 75.06 104 PRO A C 1
ATOM 820 O O . PRO A 1 1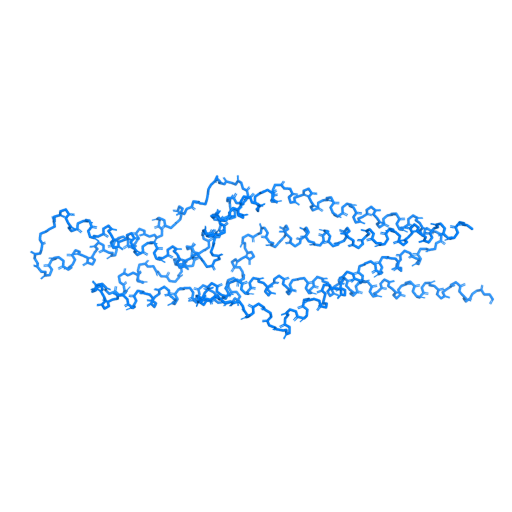04 ? -15.902 14.793 2.382 1.00 75.06 104 PRO A O 1
ATOM 823 N N . THR A 1 105 ? -17.247 13.105 3.011 1.00 79.38 105 THR A N 1
ATOM 824 C CA . THR A 1 105 ? -16.609 12.778 4.287 1.00 79.38 105 THR A CA 1
ATOM 825 C C . THR A 1 105 ? -16.539 11.267 4.461 1.00 79.38 105 THR A C 1
ATOM 827 O O . THR A 1 105 ? -17.259 10.522 3.798 1.00 79.38 105 THR A O 1
ATOM 830 N N . ILE A 1 106 ? -15.668 10.813 5.360 1.00 78.25 106 ILE A N 1
ATOM 831 C CA . ILE A 1 106 ? -15.647 9.415 5.789 1.00 78.25 106 ILE A CA 1
ATOM 832 C C . ILE A 1 106 ? -16.902 9.200 6.635 1.00 78.25 106 ILE A C 1
ATOM 834 O O . ILE A 1 106 ? -17.003 9.733 7.738 1.00 78.25 106 ILE A O 1
ATOM 838 N N . GLU A 1 107 ? -17.881 8.497 6.076 1.00 67.12 107 GLU A N 1
ATOM 839 C CA . GLU A 1 107 ? -19.110 8.132 6.774 1.00 67.12 107 GLU A CA 1
ATOM 840 C C . GLU A 1 107 ? -18.943 6.739 7.386 1.00 67.12 107 GLU A C 1
ATOM 842 O O . GLU A 1 107 ? -18.599 5.781 6.691 1.00 67.12 107 GLU A O 1
ATOM 847 N N . ASN A 1 108 ? -19.191 6.620 8.690 1.00 61.62 108 ASN A N 1
ATOM 848 C CA . ASN A 1 108 ? -19.170 5.344 9.410 1.00 61.62 108 ASN A CA 1
ATOM 849 C C . ASN A 1 108 ? -20.566 4.689 9.420 1.00 61.62 108 ASN A C 1
ATOM 851 O O . ASN A 1 108 ? -20.974 4.106 10.414 1.00 61.62 108 ASN A O 1
ATOM 855 N N . THR A 1 109 ? -21.334 4.807 8.335 1.00 50.25 109 THR A N 1
ATOM 856 C CA . THR A 1 109 ? -22.750 4.392 8.307 1.00 50.25 109 THR A CA 1
ATOM 857 C C . THR A 1 109 ? -22.934 2.893 8.580 1.00 50.25 109 THR A C 1
ATOM 859 O O . THR A 1 109 ? -23.921 2.495 9.193 1.00 50.25 109 THR A O 1
ATOM 862 N N . SER A 1 110 ? -21.969 2.051 8.199 1.00 52.62 110 SER A N 1
ATOM 863 C CA . SER A 1 110 ? -22.040 0.604 8.444 1.00 52.62 110 SER A CA 1
ATOM 864 C C . SER A 1 110 ? -21.868 0.234 9.918 1.00 52.62 110 SER A C 1
ATOM 866 O O . SER A 1 110 ? -22.497 -0.719 10.375 1.00 52.62 110 SER A O 1
ATOM 868 N N . SER A 1 111 ? -21.099 1.013 10.693 1.00 61.44 111 SER A N 1
ATOM 869 C CA . SER A 1 111 ? -20.894 0.699 12.109 1.00 61.44 111 SER A CA 1
ATOM 870 C C . SER A 1 111 ? -22.162 0.916 12.931 1.00 61.44 111 SER A C 1
ATOM 872 O O . SER A 1 111 ? -22.389 0.184 13.886 1.00 61.44 111 SER A O 1
ATOM 874 N N . GLU A 1 112 ? -23.048 1.839 12.545 1.00 64.38 112 GLU A N 1
ATOM 875 C CA . GLU A 1 112 ? -24.322 2.025 13.249 1.00 64.38 112 GLU A CA 1
ATOM 876 C C . GLU A 1 112 ? -25.252 0.814 13.120 1.00 64.38 112 GLU A C 1
ATOM 878 O O . GLU A 1 112 ? -25.917 0.448 14.088 1.00 64.38 112 GLU A O 1
ATOM 883 N N . GLU A 1 113 ? -25.311 0.170 11.951 1.00 69.19 113 GLU A N 1
ATOM 884 C CA . GLU A 1 113 ? -26.134 -1.031 11.775 1.00 69.19 113 GLU A CA 1
ATOM 885 C C . GLU A 1 113 ? -25.524 -2.250 12.464 1.00 69.19 113 GLU A C 1
ATOM 887 O O . GLU A 1 113 ? -26.242 -2.995 13.137 1.00 69.19 113 GLU A O 1
ATOM 892 N N . GLU A 1 114 ? -24.206 -2.415 12.347 1.00 71.00 114 GLU A N 1
ATOM 893 C CA . GLU A 1 114 ? -23.450 -3.510 12.960 1.00 71.00 114 GLU A CA 1
ATOM 894 C C . GLU A 1 114 ? -23.473 -3.430 14.501 1.00 71.00 114 GLU A C 1
ATOM 896 O O . GLU A 1 114 ? -23.497 -4.461 15.173 1.00 71.00 114 GLU A O 1
ATOM 901 N N . LEU A 1 115 ? -23.587 -2.225 15.077 1.00 82.00 115 LEU A N 1
ATOM 902 C CA . LEU A 1 115 ? -23.656 -1.997 16.527 1.00 82.00 115 LEU A CA 1
ATOM 903 C C . LEU A 1 115 ? -25.084 -1.995 17.110 1.00 82.00 115 LEU A C 1
ATOM 905 O O . LEU A 1 115 ? -25.245 -1.904 18.329 1.00 82.00 115 LEU A O 1
ATOM 909 N N . LYS A 1 116 ? -26.144 -2.185 16.308 1.00 84.06 116 LYS A N 1
ATOM 910 C CA . LYS A 1 116 ? -27.519 -2.330 16.846 1.00 84.06 116 LYS A CA 1
ATOM 911 C C . LYS A 1 116 ? -27.632 -3.497 17.832 1.00 84.06 116 LYS A C 1
ATOM 913 O O . LYS A 1 116 ? -28.329 -3.392 18.841 1.00 84.06 116 LYS A O 1
ATOM 918 N N . VAL A 1 117 ? -26.939 -4.602 17.550 1.00 87.00 117 VAL A N 1
ATOM 919 C CA . VAL A 1 117 ? -26.905 -5.783 18.430 1.00 87.00 117 VAL A CA 1
ATOM 920 C C . VAL A 1 117 ? -26.183 -5.462 19.739 1.00 87.00 117 VAL A C 1
ATOM 922 O O . VAL A 1 117 ? -26.640 -5.882 20.800 1.00 87.00 117 VAL A O 1
ATOM 925 N N . LEU A 1 118 ? -25.121 -4.651 19.683 1.00 89.31 118 LEU A N 1
ATOM 926 C CA . LEU A 1 118 ? -24.405 -4.182 20.868 1.00 89.31 118 LEU A CA 1
ATOM 927 C C . LEU A 1 118 ? -25.317 -3.374 21.788 1.00 89.31 118 LEU A C 1
ATOM 929 O O . LEU A 1 118 ? -25.360 -3.643 22.986 1.00 89.31 118 LEU A O 1
ATOM 933 N N . ARG A 1 119 ? -26.076 -2.420 21.230 1.00 90.00 119 ARG A N 1
ATOM 934 C CA . ARG A 1 119 ? -27.015 -1.608 22.016 1.00 90.00 119 ARG A CA 1
ATOM 935 C C . ARG A 1 119 ? -27.997 -2.485 22.779 1.00 90.00 119 ARG A C 1
ATOM 937 O O . ARG A 1 119 ? -28.158 -2.321 23.984 1.00 90.00 119 ARG A O 1
ATOM 944 N N . LYS A 1 120 ? -28.592 -3.454 22.082 1.00 91.00 120 LYS A N 1
ATOM 945 C CA . LYS A 1 120 ? -29.529 -4.393 22.690 1.00 91.00 120 LYS A CA 1
ATOM 946 C C . LYS A 1 120 ? -28.875 -5.245 23.783 1.00 91.00 120 LYS A C 1
ATOM 948 O O . LYS A 1 120 ? -29.465 -5.406 24.839 1.00 91.00 120 LYS A O 1
ATOM 953 N N . SER A 1 121 ? -27.665 -5.753 23.553 1.00 91.94 121 SER A N 1
ATOM 954 C CA . SER A 1 121 ? -26.934 -6.554 24.546 1.00 91.94 121 SER A CA 1
ATOM 955 C C . SER A 1 121 ? -26.661 -5.770 25.837 1.00 91.94 121 SER A C 1
ATOM 957 O O . SER A 1 121 ? -26.872 -6.276 26.940 1.00 91.94 121 SER A O 1
ATOM 959 N N . VAL A 1 122 ? -26.263 -4.498 25.711 1.00 91.94 122 VAL A N 1
ATOM 960 C CA . VAL A 1 122 ? -26.076 -3.596 26.857 1.00 91.94 122 VAL A CA 1
ATOM 961 C C . VAL A 1 122 ? -27.406 -3.346 27.574 1.00 91.94 122 VAL A C 1
ATOM 963 O O . VAL A 1 122 ? -27.468 -3.467 28.796 1.00 91.94 122 VAL A O 1
ATOM 966 N N . GLU A 1 123 ? -28.474 -3.031 26.837 1.00 93.12 123 GLU A N 1
ATOM 967 C CA . GLU A 1 123 ? -29.816 -2.834 27.401 1.00 93.12 123 GLU A CA 1
ATOM 968 C C . GLU A 1 123 ? -30.297 -4.077 28.167 1.00 93.12 123 GLU A C 1
ATOM 970 O O . GLU A 1 123 ? -30.705 -3.952 29.321 1.00 93.12 123 GLU A O 1
ATOM 975 N N . ASP A 1 124 ? -30.173 -5.271 27.578 1.00 93.81 124 ASP A N 1
ATOM 976 C CA . ASP A 1 124 ? -30.581 -6.546 28.179 1.00 93.81 124 ASP A CA 1
ATOM 977 C C . ASP A 1 124 ? -29.806 -6.827 29.486 1.00 93.81 124 ASP A C 1
ATOM 979 O O . ASP A 1 124 ? -30.418 -7.161 30.506 1.00 93.81 124 ASP A O 1
ATOM 983 N N . PHE A 1 125 ? -28.486 -6.595 29.511 1.00 93.31 125 PHE A N 1
ATOM 984 C CA . PHE A 1 125 ? -27.667 -6.729 30.724 1.00 93.31 125 PHE A CA 1
ATOM 985 C C . PHE A 1 125 ? -28.135 -5.795 31.852 1.00 93.31 125 PHE A C 1
ATOM 987 O O . PHE A 1 125 ? -28.334 -6.225 32.994 1.00 93.31 125 PHE A O 1
ATOM 994 N N . PHE A 1 126 ? -28.339 -4.509 31.550 1.00 92.38 126 PHE A N 1
ATOM 995 C CA . PHE A 1 126 ? -28.798 -3.538 32.546 1.00 92.38 126 PHE A CA 1
ATOM 996 C C . PHE A 1 126 ? -30.230 -3.824 33.011 1.00 92.38 126 PHE A C 1
ATOM 998 O O . PHE A 1 126 ? -30.565 -3.563 34.169 1.00 92.38 126 PHE A O 1
ATOM 1005 N N . ASP A 1 127 ? -31.085 -4.347 32.135 1.00 93.19 127 ASP A N 1
ATOM 1006 C CA . ASP A 1 127 ? -32.449 -4.764 32.450 1.00 93.19 127 ASP A CA 1
ATOM 1007 C C . ASP A 1 127 ? -32.475 -5.936 33.438 1.00 93.19 127 ASP A C 1
ATOM 1009 O O . ASP A 1 127 ? -33.237 -5.916 34.411 1.00 93.19 127 ASP A O 1
ATOM 1013 N N . GLU A 1 128 ? -31.652 -6.959 33.207 1.00 93.06 128 GLU A N 1
ATOM 1014 C CA . GLU A 1 128 ? -31.509 -8.106 34.106 1.00 93.06 128 GLU A CA 1
ATOM 1015 C C . GLU A 1 128 ? -30.925 -7.695 35.457 1.00 93.06 128 GLU A C 1
ATOM 1017 O O . GLU A 1 128 ? -31.467 -8.058 36.509 1.00 93.06 128 GLU A O 1
ATOM 1022 N N . TYR A 1 129 ? -29.882 -6.862 35.444 1.00 90.69 129 TYR A N 1
ATOM 1023 C CA . TYR A 1 129 ? -29.273 -6.352 36.665 1.00 90.69 129 TYR A CA 1
ATOM 1024 C C . TYR A 1 129 ? -30.272 -5.528 37.485 1.00 90.69 129 TYR A C 1
ATOM 1026 O O . TYR A 1 129 ? -30.468 -5.811 38.667 1.00 90.69 129 TYR A O 1
ATOM 1034 N N . ALA A 1 130 ? -30.992 -4.585 36.867 1.00 91.06 130 ALA A N 1
ATOM 1035 C CA . ALA A 1 130 ? -31.998 -3.771 37.550 1.00 91.06 130 ALA A CA 1
ATOM 1036 C C . ALA A 1 130 ? -33.125 -4.617 38.166 1.00 91.06 130 ALA A C 1
ATOM 1038 O O . ALA A 1 130 ? -33.534 -4.355 39.299 1.00 91.06 130 ALA A O 1
ATOM 1039 N N . LYS A 1 131 ? -33.590 -5.668 37.470 1.00 92.00 131 LYS A N 1
ATOM 1040 C CA . LYS A 1 131 ? -34.575 -6.622 38.014 1.00 92.00 131 LYS A CA 1
ATOM 1041 C C . LYS A 1 131 ? -34.036 -7.358 39.241 1.00 92.00 131 LYS A C 1
ATOM 1043 O O . LYS A 1 131 ? -34.772 -7.522 40.211 1.00 92.00 131 LYS A O 1
ATOM 1048 N N . SER A 1 132 ? -32.765 -7.768 39.219 1.00 91.88 132 SER A N 1
ATOM 1049 C CA . SER A 1 132 ? -32.138 -8.536 40.307 1.00 91.88 132 SER A CA 1
ATOM 1050 C C . SER A 1 132 ? -32.050 -7.764 41.630 1.00 91.88 132 SER A C 1
ATOM 1052 O O . SER A 1 132 ? -32.180 -8.355 42.701 1.00 91.88 132 SER A O 1
ATOM 1054 N N . ILE A 1 133 ? -31.894 -6.439 41.555 1.00 91.94 133 ILE A N 1
ATOM 1055 C CA . ILE A 1 133 ? -31.802 -5.547 42.721 1.00 91.94 133 ILE A CA 1
ATOM 1056 C C . ILE A 1 133 ? -33.086 -4.739 42.967 1.00 91.94 133 ILE A C 1
ATOM 1058 O O . ILE A 1 133 ? -33.110 -3.884 43.850 1.00 91.94 133 ILE A O 1
ATOM 1062 N N . ASN A 1 134 ? -34.153 -5.003 42.202 1.00 89.75 134 ASN A N 1
ATOM 1063 C CA . ASN A 1 134 ? -35.425 -4.276 42.244 1.00 89.75 134 ASN A CA 1
ATOM 1064 C C . ASN A 1 134 ? -35.263 -2.745 42.103 1.00 89.75 134 ASN A C 1
ATOM 1066 O O . ASN A 1 134 ? -35.882 -1.965 42.829 1.00 89.75 134 ASN A O 1
ATOM 1070 N N . TYR A 1 135 ? -34.388 -2.318 41.190 1.00 88.19 135 TYR A N 1
ATOM 1071 C CA . TYR A 1 135 ? -34.107 -0.909 40.926 1.00 88.19 135 TYR A CA 1
ATOM 1072 C C . TYR A 1 135 ? -35.149 -0.300 39.980 1.00 88.19 135 TYR A C 1
ATOM 1074 O O . TYR A 1 135 ? -35.527 -0.900 38.971 1.00 88.19 135 TYR A O 1
ATOM 1082 N N . GLN A 1 136 ? -35.613 0.910 40.295 1.00 88.19 136 GLN A N 1
ATOM 1083 C CA . GLN A 1 136 ? -36.583 1.628 39.473 1.00 88.19 136 GLN A CA 1
ATOM 1084 C C . GLN A 1 136 ? -35.881 2.302 38.289 1.00 88.19 136 GLN A C 1
ATOM 1086 O O . GLN A 1 136 ? -34.967 3.093 38.481 1.00 88.19 136 GLN A O 1
ATOM 1091 N N . LYS A 1 137 ? -36.344 2.019 37.065 1.00 90.12 137 LYS A N 1
ATOM 1092 C CA . LYS A 1 137 ? -35.829 2.642 35.837 1.00 90.12 137 LYS A CA 1
ATOM 1093 C C . LYS A 1 137 ? -36.205 4.126 35.800 1.00 90.12 137 LYS A C 1
ATOM 1095 O O . LYS A 1 137 ? -37.355 4.466 35.520 1.00 90.12 137 LYS A O 1
ATOM 1100 N N . ASP A 1 138 ? -35.247 4.986 36.115 1.00 88.19 138 ASP A N 1
ATOM 1101 C CA . ASP A 1 138 ? -35.356 6.442 36.078 1.00 88.19 138 ASP A CA 1
ATOM 1102 C C . ASP A 1 138 ? -34.512 7.033 34.932 1.00 88.19 138 ASP A C 1
ATOM 1104 O O . ASP A 1 138 ? -34.012 6.317 34.068 1.00 88.19 138 ASP A O 1
ATOM 1108 N N . GLU A 1 139 ? -34.376 8.357 34.874 1.00 91.06 139 GLU A N 1
ATOM 1109 C CA . GLU A 1 139 ? -33.578 9.017 33.834 1.00 91.06 139 GLU A CA 1
ATOM 1110 C C . GLU A 1 139 ? -32.078 8.679 33.940 1.00 91.06 139 GLU A C 1
ATOM 1112 O O . GLU A 1 139 ? -31.401 8.520 32.924 1.00 91.06 139 GLU A O 1
ATOM 1117 N N . VAL A 1 140 ? -31.569 8.496 35.164 1.00 89.38 140 VAL A N 1
ATOM 1118 C CA . VAL A 1 140 ? -30.159 8.166 35.431 1.00 89.38 140 VAL A CA 1
ATOM 1119 C C . VAL A 1 140 ? -29.815 6.777 34.892 1.00 89.38 140 VAL A C 1
ATOM 1121 O O . VAL A 1 140 ? -28.731 6.573 34.343 1.00 89.38 140 VAL A O 1
ATOM 1124 N N . TYR A 1 141 ? -30.750 5.833 34.992 1.00 90.56 141 TYR A N 1
ATOM 1125 C CA . TYR A 1 141 ? -30.632 4.505 34.399 1.00 90.56 141 TYR A CA 1
ATOM 1126 C C . TYR A 1 141 ? -30.382 4.556 32.885 1.00 90.56 141 TYR A C 1
ATOM 1128 O O . TYR A 1 141 ? -29.408 3.977 32.401 1.00 90.56 141 TYR A O 1
ATOM 1136 N N . TYR A 1 142 ? -31.221 5.281 32.139 1.00 91.31 142 TYR A N 1
ATOM 1137 C CA . TYR A 1 142 ? -31.086 5.371 30.681 1.00 91.31 142 TYR A CA 1
ATOM 1138 C C . TYR A 1 142 ? -29.813 6.119 30.271 1.00 91.31 142 TYR A C 1
ATOM 1140 O O . TYR A 1 142 ? -29.096 5.655 29.389 1.00 91.31 142 TYR A O 1
ATOM 1148 N N . GLN A 1 143 ? -29.455 7.193 30.985 1.00 91.88 143 GLN A N 1
ATOM 1149 C CA . GLN A 1 143 ? -28.185 7.895 30.765 1.00 91.88 143 GLN A CA 1
ATOM 1150 C C . GLN A 1 143 ? -26.972 6.974 30.959 1.00 91.88 143 GLN A C 1
ATOM 1152 O O . GLN A 1 143 ? -25.980 7.085 30.235 1.00 91.88 143 GLN A O 1
ATOM 1157 N N . LYS A 1 144 ? -27.032 6.044 31.923 1.00 90.75 144 LYS A N 1
ATOM 1158 C CA . LYS A 1 144 ? -25.952 5.080 32.155 1.00 90.75 144 LYS A CA 1
ATOM 1159 C C . LYS A 1 144 ? -25.822 4.080 31.008 1.00 90.75 144 LYS A C 1
ATOM 1161 O O . LYS A 1 144 ? -24.692 3.799 30.612 1.00 90.75 144 LYS A O 1
ATOM 1166 N N . ILE A 1 145 ? -26.941 3.581 30.477 1.00 91.94 145 ILE A N 1
ATOM 1167 C CA . ILE A 1 145 ? -26.955 2.706 29.294 1.00 91.94 145 ILE A CA 1
ATOM 1168 C C . ILE A 1 145 ? -26.330 3.426 28.102 1.00 91.94 145 ILE A C 1
ATOM 1170 O O . ILE A 1 145 ? -25.404 2.886 27.500 1.00 91.94 145 ILE A O 1
ATOM 1174 N N . ASP A 1 146 ? -26.780 4.650 27.807 1.00 91.88 146 ASP A N 1
ATOM 1175 C CA . ASP A 1 146 ? -26.258 5.428 26.680 1.00 91.88 146 ASP A CA 1
ATOM 1176 C C . ASP A 1 146 ? -24.750 5.674 26.837 1.00 91.88 146 ASP A C 1
ATOM 1178 O O . ASP A 1 146 ? -23.985 5.398 25.920 1.00 91.88 146 ASP A O 1
ATOM 1182 N N . THR A 1 147 ? -24.292 6.058 28.034 1.00 92.38 147 THR A N 1
ATOM 1183 C CA . THR A 1 147 ? -22.858 6.275 28.311 1.00 92.38 147 THR A CA 1
ATOM 1184 C C . THR A 1 147 ? -22.022 5.010 28.083 1.00 92.38 147 THR A C 1
ATOM 1186 O O . THR A 1 147 ? -20.917 5.078 27.538 1.00 92.38 147 THR A O 1
ATOM 1189 N N . VAL A 1 148 ? -22.514 3.848 28.529 1.00 91.44 148 VAL A N 1
ATOM 1190 C CA . VAL A 1 148 ? -21.814 2.564 28.356 1.00 91.44 148 VAL A CA 1
ATOM 1191 C C . VAL A 1 148 ? -21.790 2.161 26.887 1.00 91.44 148 VAL A C 1
ATOM 1193 O O . VAL A 1 148 ? -20.737 1.770 26.384 1.00 91.44 148 VAL A O 1
ATOM 1196 N N . TYR A 1 149 ? -22.919 2.293 26.192 1.00 91.31 149 TYR A N 1
ATOM 1197 C CA . TYR A 1 149 ? -23.018 2.007 24.767 1.00 91.31 149 TYR A CA 1
ATOM 1198 C C . TYR A 1 149 ? -22.092 2.906 23.939 1.00 91.31 149 TYR A C 1
ATOM 1200 O O . TYR A 1 149 ? -21.357 2.399 23.094 1.00 91.31 149 TYR A O 1
ATOM 1208 N N . GLU A 1 150 ? -22.088 4.215 24.193 1.00 91.44 150 GLU A N 1
ATOM 1209 C CA . GLU A 1 150 ? -21.228 5.177 23.498 1.00 91.44 150 GLU A CA 1
ATOM 1210 C C . GLU A 1 150 ? -19.748 4.874 23.742 1.00 91.44 150 GLU A C 1
ATOM 1212 O O . GLU A 1 150 ? -18.983 4.780 22.785 1.00 91.44 150 GLU A O 1
ATOM 1217 N N . SER A 1 151 ? -19.359 4.616 24.997 1.00 91.25 151 SER A N 1
ATOM 1218 C CA . SER A 1 151 ? -17.972 4.270 25.345 1.00 91.25 151 SER A CA 1
ATOM 1219 C C . SER A 1 151 ? -17.516 2.967 24.677 1.00 91.25 151 SER A C 1
ATOM 1221 O O . SER A 1 151 ? -16.400 2.884 24.161 1.00 91.25 151 SER A O 1
ATOM 1223 N N . ALA A 1 152 ? -18.373 1.941 24.664 1.00 91.38 152 ALA A N 1
ATOM 1224 C CA . ALA A 1 152 ? -18.078 0.676 23.996 1.00 91.38 152 ALA A CA 1
ATOM 1225 C C . ALA A 1 152 ? -17.983 0.858 22.474 1.00 91.38 152 ALA A C 1
ATOM 1227 O O . ALA A 1 152 ? -17.046 0.364 21.848 1.00 91.38 152 ALA A O 1
ATOM 1228 N N . SER A 1 153 ? -18.909 1.616 21.884 1.00 90.75 153 SER A N 1
ATOM 1229 C CA . SER A 1 153 ? -18.939 1.909 20.448 1.00 90.75 153 SER A CA 1
ATOM 1230 C C . SER A 1 153 ? -17.713 2.700 19.997 1.00 90.75 153 SER A C 1
ATOM 1232 O O . SER A 1 153 ? -17.122 2.371 18.969 1.00 90.75 153 SER A O 1
ATOM 1234 N N . GLU A 1 154 ? -17.297 3.718 20.754 1.00 90.25 154 GLU A N 1
ATOM 1235 C CA . GLU A 1 154 ? -16.079 4.490 20.480 1.00 90.25 154 GLU A CA 1
ATOM 1236 C C . GLU A 1 154 ? -14.855 3.571 20.484 1.00 90.25 154 GLU A C 1
ATOM 1238 O O . GLU A 1 154 ? -14.100 3.538 19.515 1.00 90.25 154 GLU A O 1
ATOM 1243 N N . LYS A 1 155 ? -14.722 2.730 21.512 1.00 91.12 155 LYS A N 1
ATOM 1244 C CA . LYS A 1 155 ? -13.621 1.769 21.628 1.00 91.12 155 LYS A CA 1
ATOM 1245 C C . LYS A 1 155 ? -13.561 0.765 20.476 1.00 91.12 155 LYS A C 1
ATOM 1247 O O . LYS A 1 155 ? -12.474 0.479 19.963 1.00 91.12 155 LYS A O 1
ATOM 1252 N N . ILE A 1 156 ? -14.707 0.215 20.078 1.00 92.69 156 ILE A N 1
ATOM 1253 C CA . ILE A 1 156 ? -14.788 -0.728 18.957 1.00 92.69 156 ILE A CA 1
ATOM 1254 C C . ILE A 1 156 ? -14.358 -0.025 17.668 1.00 92.69 156 ILE A C 1
ATOM 1256 O O . ILE A 1 156 ? -13.500 -0.542 16.955 1.00 92.69 156 ILE A O 1
ATOM 1260 N N . ASN A 1 157 ? -14.887 1.171 17.396 1.00 90.56 157 ASN A N 1
ATOM 1261 C CA . ASN A 1 157 ? -14.528 1.939 16.203 1.00 90.56 157 ASN A CA 1
ATOM 1262 C C . ASN A 1 157 ? -13.040 2.328 16.182 1.00 90.56 157 ASN A C 1
ATOM 1264 O O . ASN A 1 157 ? -12.405 2.225 15.132 1.00 90.56 157 ASN A O 1
ATOM 1268 N N . ASP A 1 158 ? -12.473 2.715 17.325 1.00 90.19 158 ASP A N 1
ATOM 1269 C CA . ASP A 1 158 ? -11.055 3.058 17.461 1.00 90.19 158 ASP A CA 1
ATOM 1270 C C . ASP A 1 158 ? -10.137 1.851 17.244 1.00 90.19 158 ASP A C 1
ATOM 1272 O O . ASP A 1 158 ? -9.072 1.978 16.637 1.00 90.19 158 ASP A O 1
ATOM 1276 N N . THR A 1 159 ? -10.543 0.668 17.711 1.00 92.75 159 THR A N 1
ATOM 1277 C CA . THR A 1 159 ? -9.775 -0.571 17.512 1.00 92.75 159 THR A CA 1
ATOM 1278 C C . THR A 1 159 ? -9.912 -1.090 16.077 1.00 92.75 159 THR A C 1
ATOM 1280 O O . THR A 1 159 ? -8.960 -1.650 15.530 1.00 92.75 159 THR A O 1
ATOM 1283 N N . ALA A 1 160 ? -11.070 -0.877 15.442 1.00 91.88 160 ALA A N 1
ATOM 1284 C CA . ALA A 1 160 ? -11.293 -1.189 14.031 1.00 91.88 160 ALA A CA 1
ATOM 1285 C C . ALA A 1 160 ? -10.481 -0.277 13.087 1.00 91.88 160 ALA A C 1
ATOM 1287 O O . ALA A 1 160 ? -10.179 -0.683 11.962 1.00 91.88 160 ALA A O 1
ATOM 1288 N N . ASP A 1 161 ? -10.036 0.901 13.546 1.00 92.00 161 ASP A N 1
ATOM 1289 C CA . ASP A 1 161 ? -9.184 1.818 12.775 1.00 92.00 161 ASP A CA 1
ATOM 1290 C C . ASP A 1 161 ? -7.714 1.351 12.710 1.00 92.00 161 ASP A C 1
ATOM 1292 O O . ASP A 1 161 ? -6.763 2.017 13.141 1.00 92.00 161 ASP A O 1
ATOM 1296 N N . VAL A 1 162 ? -7.508 0.167 12.127 1.00 93.81 162 VAL A N 1
ATOM 1297 C CA . VAL A 1 162 ? -6.215 -0.530 12.051 1.00 93.81 162 VAL A CA 1
ATOM 1298 C C . VAL A 1 162 ? -5.156 0.231 11.246 1.00 93.81 162 VAL A C 1
ATOM 1300 O O . VAL A 1 162 ? -3.958 0.052 11.478 1.00 93.81 162 VAL A O 1
ATOM 1303 N N . PHE A 1 163 ? -5.577 1.096 10.317 1.00 92.69 163 PHE A N 1
ATOM 1304 C CA . PHE A 1 163 ? -4.693 1.954 9.520 1.00 92.69 163 PHE A CA 1
ATOM 1305 C C . PHE A 1 163 ? -4.609 3.394 10.039 1.00 92.69 163 PHE A C 1
ATOM 1307 O O . PHE A 1 163 ? -3.889 4.204 9.454 1.00 92.69 163 PHE A O 1
ATOM 1314 N N . GLN A 1 164 ? -5.281 3.719 11.146 1.00 91.50 164 GLN A N 1
ATOM 1315 C CA . GLN A 1 164 ? -5.358 5.074 11.695 1.00 91.50 164 GLN A CA 1
ATOM 1316 C C . GLN A 1 164 ? -5.873 6.109 10.681 1.00 91.50 164 GLN A C 1
ATOM 1318 O O . GLN A 1 164 ? -5.405 7.253 10.640 1.00 91.50 164 GLN A O 1
ATOM 1323 N N . ILE A 1 165 ? -6.842 5.711 9.861 1.00 90.56 165 ILE A N 1
ATOM 1324 C CA . ILE A 1 165 ? -7.545 6.509 8.860 1.00 90.56 165 ILE A CA 1
ATOM 1325 C C . ILE A 1 165 ? -8.039 7.816 9.474 1.00 90.56 165 ILE A C 1
ATOM 1327 O O . ILE A 1 165 ? -7.845 8.873 8.873 1.00 90.56 165 ILE A O 1
ATOM 1331 N N . ASN A 1 166 ? -8.580 7.796 10.695 1.00 85.81 166 ASN A N 1
ATOM 1332 C CA . ASN A 1 166 ? -9.056 9.012 11.352 1.00 85.81 166 ASN A CA 1
ATOM 1333 C C . ASN A 1 166 ? -7.920 10.008 11.619 1.00 85.81 166 ASN A C 1
ATOM 1335 O O . ASN A 1 166 ? -8.081 11.222 11.454 1.00 85.81 166 ASN A O 1
ATOM 1339 N N . LYS A 1 167 ? -6.734 9.517 11.996 1.00 88.00 167 LYS A N 1
ATOM 1340 C CA . LYS A 1 167 ? -5.550 10.369 12.196 1.00 88.00 167 LYS A CA 1
ATOM 1341 C C . LYS A 1 167 ? -5.015 10.889 10.864 1.00 88.00 167 LYS A C 1
ATOM 1343 O O . LYS A 1 167 ? -4.669 12.066 10.768 1.00 88.00 167 LYS A O 1
ATOM 1348 N N . ILE A 1 168 ? -5.000 10.046 9.831 1.00 88.31 168 ILE A N 1
ATOM 1349 C CA . ILE A 1 168 ? -4.610 10.408 8.460 1.00 88.31 168 ILE A CA 1
ATOM 1350 C C . ILE A 1 168 ? -5.545 11.495 7.904 1.00 88.31 168 ILE A C 1
ATOM 1352 O O . ILE A 1 168 ? -5.081 12.470 7.305 1.00 88.31 168 ILE A O 1
ATOM 1356 N N . ALA A 1 169 ? -6.851 11.370 8.150 1.00 86.50 169 ALA A N 1
ATOM 1357 C CA . ALA A 1 169 ? -7.868 12.345 7.774 1.00 86.50 169 ALA A CA 1
ATOM 1358 C C . ALA A 1 169 ? -7.644 13.692 8.466 1.00 86.50 169 ALA A C 1
ATOM 1360 O O . ALA A 1 169 ? -7.546 14.715 7.786 1.00 86.50 169 ALA A O 1
ATOM 1361 N N . LYS A 1 170 ? -7.460 13.694 9.794 1.00 86.81 170 LYS A N 1
ATOM 1362 C CA . LYS A 1 170 ? -7.171 14.910 10.579 1.00 86.81 170 LYS A CA 1
ATOM 1363 C C . LYS A 1 170 ? -5.880 15.608 10.142 1.00 86.81 170 LYS A C 1
ATOM 1365 O O . LYS A 1 170 ? -5.810 16.832 10.164 1.00 86.81 170 LYS A O 1
ATOM 1370 N N . ALA A 1 171 ? -4.876 14.851 9.703 1.00 88.94 171 ALA A N 1
ATOM 1371 C CA . ALA A 1 171 ? -3.627 15.391 9.166 1.00 88.94 171 ALA A CA 1
ATOM 1372 C C . ALA A 1 171 ? -3.745 15.932 7.722 1.00 88.94 171 ALA A C 1
ATOM 1374 O O . ALA A 1 171 ? -2.770 16.439 7.170 1.00 88.94 171 ALA A O 1
ATOM 1375 N N . GLY A 1 172 ? -4.923 15.843 7.096 1.00 85.12 172 GLY A N 1
ATOM 1376 C CA . GLY A 1 172 ? -5.190 16.375 5.759 1.00 85.12 172 GLY A CA 1
ATOM 1377 C C . GLY A 1 172 ? -4.732 15.474 4.609 1.00 85.12 172 GLY A C 1
ATOM 1378 O O . GLY A 1 172 ? -4.896 15.847 3.444 1.00 85.12 172 GLY A O 1
ATOM 1379 N N . PHE A 1 173 ? -4.212 14.276 4.890 1.00 86.31 173 PHE A N 1
ATOM 1380 C CA . PHE A 1 173 ? -3.693 13.371 3.859 1.00 86.31 173 PHE A CA 1
ATOM 1381 C C . PHE A 1 173 ? -4.790 12.772 2.975 1.00 86.31 173 PHE A C 1
ATOM 1383 O O . PHE A 1 173 ? -4.537 12.544 1.795 1.00 86.31 173 PHE A O 1
ATOM 1390 N N . ILE A 1 174 ? -6.020 12.614 3.478 1.00 86.69 174 ILE A N 1
ATOM 1391 C CA . ILE A 1 174 ? -7.172 12.194 2.655 1.00 86.69 174 ILE A CA 1
ATOM 1392 C C . ILE A 1 174 ? -7.438 13.205 1.531 1.00 86.69 174 ILE A C 1
ATOM 1394 O O . ILE A 1 174 ? -7.642 12.823 0.382 1.00 86.69 174 ILE A O 1
ATOM 1398 N N . SER A 1 175 ? -7.325 14.506 1.821 1.00 83.94 175 SER A N 1
ATOM 1399 C CA . SER A 1 175 ? -7.483 15.561 0.808 1.00 83.94 175 SER A CA 1
ATOM 1400 C C . SER A 1 175 ? -6.346 15.584 -0.224 1.00 83.94 175 SER A C 1
ATOM 1402 O O . SER A 1 175 ? -6.534 16.000 -1.369 1.00 83.94 175 SER A O 1
ATOM 1404 N N . ALA A 1 176 ? -5.144 15.152 0.170 1.00 84.88 176 ALA A N 1
ATOM 1405 C CA . ALA A 1 176 ? -4.019 15.003 -0.744 1.00 84.88 176 ALA A CA 1
ATOM 1406 C C . ALA A 1 176 ? -4.204 13.763 -1.633 1.00 84.88 176 ALA A C 1
ATOM 1408 O O . ALA A 1 176 ? -4.013 13.847 -2.846 1.00 84.88 176 ALA A O 1
ATOM 1409 N N . ALA A 1 177 ? -4.642 12.647 -1.044 1.00 87.19 177 ALA A N 1
ATOM 1410 C CA . ALA A 1 177 ? -4.967 11.421 -1.759 1.00 87.19 177 ALA A CA 1
ATOM 1411 C C . ALA A 1 177 ? -6.088 11.649 -2.783 1.00 87.19 177 ALA A C 1
ATOM 1413 O O . ALA A 1 177 ? -5.934 11.255 -3.934 1.00 87.19 177 ALA A O 1
ATOM 1414 N N . SER A 1 178 ? -7.153 12.374 -2.432 1.00 87.19 178 SER A N 1
ATOM 1415 C CA . SER A 1 178 ? -8.252 12.649 -3.368 1.00 87.19 178 SER A CA 1
ATOM 1416 C C . SER A 1 178 ? -7.832 13.509 -4.562 1.00 87.19 178 SER A C 1
ATOM 1418 O O . SER A 1 178 ? -8.220 13.248 -5.704 1.00 87.19 178 SER A O 1
ATOM 1420 N N . LYS A 1 179 ? -6.947 14.492 -4.346 1.00 85.69 179 LYS A N 1
ATOM 1421 C CA . LYS A 1 179 ? -6.315 15.237 -5.448 1.00 85.69 179 LYS A CA 1
ATOM 1422 C C . LYS A 1 179 ? -5.497 14.316 -6.351 1.00 85.69 179 LYS A C 1
ATOM 1424 O O . LYS A 1 179 ? -5.565 14.469 -7.568 1.00 85.69 179 LYS A O 1
ATOM 1429 N N . LEU A 1 180 ? -4.740 13.379 -5.779 1.00 85.62 180 LEU A N 1
ATOM 1430 C CA . LEU A 1 180 ? -3.960 12.407 -6.548 1.00 85.62 180 LEU A CA 1
ATOM 1431 C C . LEU A 1 180 ? -4.859 11.473 -7.360 1.00 85.62 180 LEU A C 1
ATOM 1433 O O . LEU A 1 180 ? -4.589 11.277 -8.544 1.00 85.62 180 LEU A O 1
ATOM 1437 N N . VAL A 1 181 ? -5.955 10.971 -6.783 1.00 89.56 181 VAL A N 1
ATOM 1438 C CA . VAL A 1 181 ? -6.928 10.133 -7.503 1.00 89.56 181 VAL A CA 1
ATOM 1439 C C . VAL A 1 181 ? -7.515 10.869 -8.695 1.00 89.56 181 VAL A C 1
ATOM 1441 O O . VAL A 1 181 ? -7.531 10.312 -9.793 1.00 89.56 181 VAL A O 1
ATOM 1444 N N . ARG A 1 182 ? -7.900 12.141 -8.529 1.00 87.94 182 ARG A N 1
ATOM 1445 C CA . ARG A 1 182 ? -8.454 12.961 -9.620 1.00 87.94 182 ARG A CA 1
ATOM 1446 C C . ARG A 1 182 ? -7.542 13.024 -10.845 1.00 87.94 182 ARG A C 1
ATOM 1448 O O . ARG A 1 182 ? -8.026 13.136 -11.968 1.00 87.94 182 ARG A O 1
ATOM 1455 N N . TYR A 1 183 ? -6.229 12.984 -10.634 1.00 89.06 183 TYR A N 1
ATOM 1456 C CA . TYR A 1 183 ? -5.237 13.032 -11.704 1.00 89.06 183 TYR A CA 1
ATOM 1457 C C . TYR A 1 183 ? -4.609 11.673 -12.018 1.00 89.06 183 TYR A C 1
ATOM 1459 O O . TYR A 1 183 ? -3.751 11.611 -12.894 1.00 89.06 183 TYR A O 1
ATOM 1467 N N . SER A 1 184 ? -5.020 10.594 -11.351 1.00 90.75 184 SER A N 1
ATOM 1468 C CA . SER A 1 184 ? -4.371 9.282 -11.449 1.00 90.75 184 SER A CA 1
ATOM 1469 C C . SER A 1 184 ? -4.374 8.732 -12.878 1.00 90.75 184 SER A C 1
ATOM 1471 O O . SER A 1 184 ? -3.325 8.312 -13.364 1.00 90.75 184 SER A O 1
ATOM 1473 N N . ASP A 1 185 ? -5.500 8.827 -13.590 1.00 92.12 185 ASP A N 1
ATOM 1474 C CA . ASP A 1 185 ? -5.610 8.423 -14.996 1.00 92.12 185 ASP A CA 1
ATOM 1475 C C . ASP A 1 185 ? -4.725 9.261 -15.915 1.00 92.12 185 ASP A C 1
ATOM 1477 O O . ASP A 1 185 ? -4.012 8.722 -16.761 1.00 92.12 185 ASP A O 1
ATOM 1481 N N . THR A 1 186 ? -4.724 10.580 -15.723 1.00 94.12 186 THR A N 1
ATOM 1482 C CA . THR A 1 186 ? -3.903 11.498 -16.516 1.00 94.12 186 THR A CA 1
ATOM 1483 C C . THR A 1 186 ? -2.418 11.252 -16.282 1.00 94.12 186 THR A C 1
ATOM 1485 O O . THR A 1 186 ? -1.662 11.190 -17.245 1.00 94.12 186 THR A O 1
ATOM 1488 N N . ILE A 1 187 ? -1.996 11.081 -15.025 1.00 93.69 187 ILE A N 1
ATOM 1489 C CA . ILE A 1 187 ? -0.609 10.770 -14.658 1.00 93.69 187 ILE A CA 1
ATOM 1490 C C . ILE A 1 187 ? -0.208 9.431 -15.275 1.00 93.69 187 ILE A C 1
ATOM 1492 O O . ILE A 1 187 ? 0.826 9.349 -15.930 1.00 93.69 187 ILE A O 1
ATOM 1496 N N . PHE A 1 188 ? -1.054 8.407 -15.142 1.00 95.19 188 PHE A N 1
ATOM 1497 C CA . PHE A 1 188 ? -0.821 7.095 -15.734 1.00 95.19 188 PHE A CA 1
ATOM 1498 C C . PHE A 1 188 ? -0.621 7.189 -17.252 1.00 95.19 188 PHE A C 1
ATOM 1500 O O . PHE A 1 188 ? 0.424 6.793 -17.767 1.00 95.19 188 PHE A O 1
ATOM 1507 N N . ILE A 1 189 ? -1.572 7.782 -17.976 1.00 96.69 189 ILE A N 1
ATOM 1508 C CA . ILE A 1 189 ? -1.494 7.907 -19.437 1.00 96.69 189 ILE A CA 1
ATOM 1509 C C . ILE A 1 189 ? -0.285 8.755 -19.847 1.00 96.69 189 ILE A C 1
ATOM 1511 O O . ILE A 1 189 ? 0.461 8.356 -20.740 1.00 96.69 189 ILE A O 1
ATOM 1515 N N . ALA A 1 190 ? -0.055 9.897 -19.195 1.00 96.81 190 ALA A N 1
ATOM 1516 C CA . ALA A 1 190 ? 1.035 10.805 -19.535 1.00 96.81 190 ALA A CA 1
ATOM 1517 C C . ALA A 1 190 ? 2.413 10.166 -19.320 1.00 96.81 190 ALA A C 1
ATOM 1519 O O . ALA A 1 190 ? 3.279 10.291 -20.185 1.00 96.81 190 ALA A O 1
ATOM 1520 N N . SER A 1 191 ? 2.621 9.447 -18.214 1.00 96.88 191 SER A N 1
ATOM 1521 C CA . SER A 1 191 ? 3.899 8.792 -17.925 1.00 96.88 191 SER A CA 1
ATOM 1522 C C . SER A 1 191 ? 4.199 7.654 -18.908 1.00 96.88 191 SER A C 1
ATOM 1524 O O . SER A 1 191 ? 5.319 7.556 -19.419 1.00 96.88 191 SER A O 1
ATOM 1526 N N . PHE A 1 192 ? 3.201 6.831 -19.250 1.00 97.06 192 PHE A N 1
ATOM 1527 C CA . PHE A 1 192 ? 3.364 5.784 -20.266 1.00 97.06 192 PHE A CA 1
ATOM 1528 C C . PHE A 1 192 ? 3.549 6.365 -21.675 1.00 97.06 192 PHE A C 1
ATOM 1530 O O . PHE A 1 192 ? 4.409 5.893 -22.420 1.00 97.06 192 PHE A O 1
ATOM 1537 N N . ALA A 1 193 ? 2.816 7.424 -22.030 1.00 97.81 193 ALA A N 1
ATOM 1538 C CA . ALA A 1 193 ? 2.977 8.118 -23.306 1.00 97.81 193 ALA A CA 1
ATOM 1539 C C . ALA A 1 193 ? 4.367 8.759 -23.437 1.00 97.81 193 ALA A C 1
ATOM 1541 O O . ALA A 1 193 ? 5.009 8.615 -24.476 1.00 97.81 193 ALA A O 1
ATOM 1542 N N . ALA A 1 194 ? 4.870 9.405 -22.380 1.00 97.88 194 ALA A N 1
ATOM 1543 C CA . ALA A 1 194 ? 6.220 9.965 -22.346 1.00 97.88 194 ALA A CA 1
ATOM 1544 C C . ALA A 1 194 ? 7.286 8.873 -22.519 1.00 97.88 194 ALA A C 1
ATOM 1546 O O . ALA A 1 194 ? 8.208 9.027 -23.320 1.00 97.88 194 ALA A O 1
ATOM 1547 N N . THR A 1 195 ? 7.125 7.740 -21.830 1.00 97.56 195 THR A N 1
ATOM 1548 C CA . THR A 1 195 ? 8.019 6.580 -21.960 1.00 97.56 195 THR A CA 1
ATOM 1549 C C . THR A 1 195 ? 8.012 6.037 -23.392 1.00 97.56 195 THR A C 1
ATOM 1551 O O . THR A 1 195 ? 9.070 5.874 -24.001 1.00 97.56 195 THR A O 1
ATOM 1554 N N . GLY A 1 196 ? 6.827 5.828 -23.974 1.00 97.62 196 GLY A N 1
ATOM 1555 C CA . GLY A 1 196 ? 6.668 5.366 -25.354 1.00 97.62 196 GLY A CA 1
ATOM 1556 C C . GLY A 1 196 ? 7.241 6.343 -26.386 1.00 97.62 196 GLY A C 1
ATOM 1557 O O . GLY A 1 196 ? 7.910 5.925 -27.331 1.00 97.62 196 GLY A O 1
ATOM 1558 N N . PHE A 1 197 ? 7.054 7.648 -26.179 1.00 98.00 197 PHE A N 1
ATOM 1559 C CA . PHE A 1 197 ? 7.621 8.687 -27.035 1.00 98.00 197 PHE A CA 1
ATOM 1560 C C . PHE A 1 197 ? 9.154 8.672 -27.013 1.00 98.00 197 PHE A C 1
ATOM 1562 O O . PHE A 1 197 ? 9.784 8.682 -28.069 1.00 98.00 197 PHE A O 1
ATOM 1569 N N . LEU A 1 198 ? 9.773 8.586 -25.832 1.00 97.69 198 LEU A N 1
ATOM 1570 C CA . LEU A 1 198 ? 11.233 8.531 -25.712 1.00 97.69 198 LEU A CA 1
ATOM 1571 C C . LEU A 1 198 ? 11.809 7.242 -26.311 1.00 97.69 198 LEU A C 1
ATOM 1573 O O . LEU A 1 198 ? 12.855 7.279 -26.962 1.00 97.69 198 LEU A O 1
ATOM 1577 N N . LEU A 1 199 ? 11.103 6.116 -26.175 1.00 96.56 199 LEU A N 1
ATOM 1578 C CA . LEU A 1 199 ? 11.446 4.881 -26.878 1.00 96.56 199 LEU A CA 1
ATOM 1579 C C . LEU A 1 199 ? 11.411 5.060 -28.398 1.00 96.56 199 LEU A C 1
ATOM 1581 O O . LEU A 1 199 ? 12.347 4.646 -29.081 1.00 96.56 199 LEU A O 1
ATOM 1585 N N . LEU A 1 200 ? 10.387 5.725 -28.933 1.00 96.12 200 LEU A N 1
ATOM 1586 C CA . LEU A 1 200 ? 10.283 6.025 -30.361 1.00 96.12 200 LEU A CA 1
ATOM 1587 C C . LEU A 1 200 ? 11.421 6.940 -30.836 1.00 96.12 200 LEU A C 1
ATOM 1589 O O . LEU A 1 200 ? 12.009 6.687 -31.889 1.00 96.12 200 LEU A O 1
ATOM 1593 N N . VAL A 1 201 ? 11.802 7.948 -30.046 1.00 94.94 201 VAL A N 1
ATOM 1594 C CA . VAL A 1 201 ? 12.975 8.792 -30.334 1.00 94.94 201 VAL A CA 1
ATOM 1595 C C . VAL A 1 201 ? 14.254 7.949 -30.393 1.00 94.94 201 VAL A C 1
ATOM 1597 O O . VAL A 1 201 ? 15.037 8.107 -31.334 1.00 94.94 201 VAL A O 1
ATOM 1600 N N . LEU A 1 202 ? 14.455 7.011 -29.457 1.00 93.62 202 LEU A N 1
ATOM 1601 C CA . LEU A 1 202 ? 15.600 6.093 -29.494 1.00 93.62 202 LEU A CA 1
ATOM 1602 C C . LEU A 1 202 ? 15.577 5.179 -30.722 1.00 93.62 202 LEU A C 1
ATOM 1604 O O . LEU A 1 202 ? 16.635 4.956 -31.316 1.00 93.62 202 LEU A O 1
ATOM 1608 N N . VAL A 1 203 ? 14.407 4.672 -31.127 1.00 93.38 203 VAL A N 1
ATOM 1609 C CA . VAL A 1 203 ? 14.263 3.888 -32.364 1.00 93.38 203 VAL A CA 1
ATOM 1610 C C . VAL A 1 203 ? 14.706 4.727 -33.558 1.00 93.38 203 VAL A C 1
ATOM 1612 O O . VAL A 1 203 ? 15.591 4.292 -34.294 1.00 93.38 203 VAL A O 1
ATOM 1615 N N . ILE A 1 204 ? 14.170 5.945 -33.714 1.00 91.62 204 ILE A N 1
ATOM 1616 C CA . ILE A 1 204 ? 14.486 6.844 -34.837 1.00 91.62 204 ILE A CA 1
ATOM 1617 C C . ILE A 1 204 ? 15.981 7.179 -34.877 1.00 91.62 204 ILE A C 1
ATOM 1619 O O . ILE A 1 204 ? 16.619 7.063 -35.928 1.00 91.62 204 ILE A O 1
ATOM 1623 N N . ALA A 1 205 ? 16.565 7.529 -33.729 1.00 88.62 205 ALA A N 1
ATOM 1624 C CA . ALA A 1 205 ? 17.989 7.838 -33.616 1.00 88.62 205 ALA A CA 1
ATOM 1625 C C . ALA A 1 205 ? 18.885 6.642 -33.995 1.00 88.62 205 ALA A C 1
ATOM 1627 O O . ALA A 1 205 ? 20.007 6.826 -34.478 1.00 88.62 205 ALA A O 1
ATOM 1628 N N . ASN A 1 206 ? 18.391 5.411 -33.832 1.00 86.62 206 ASN A N 1
ATOM 1629 C CA . ASN A 1 206 ? 19.133 4.180 -34.093 1.00 86.62 206 ASN A CA 1
ATOM 1630 C C . ASN A 1 206 ? 18.649 3.403 -35.334 1.00 86.62 206 ASN A C 1
ATOM 1632 O O . ASN A 1 206 ? 19.091 2.274 -35.527 1.00 86.62 206 ASN A O 1
ATOM 1636 N N . ILE A 1 207 ? 17.845 3.986 -36.239 1.00 83.62 207 ILE A N 1
ATOM 1637 C CA . ILE A 1 207 ? 17.333 3.291 -37.449 1.00 83.62 207 ILE A CA 1
ATOM 1638 C C . ILE A 1 207 ? 18.455 2.632 -38.272 1.00 83.62 207 ILE A C 1
ATOM 1640 O O . ILE A 1 207 ? 18.330 1.493 -38.712 1.00 83.62 207 ILE A O 1
ATOM 1644 N N . LYS A 1 208 ? 19.594 3.316 -38.455 1.00 78.75 208 LYS A N 1
ATOM 1645 C CA . LYS A 1 208 ? 20.737 2.800 -39.245 1.00 78.75 208 LYS A CA 1
ATOM 1646 C C . LYS A 1 208 ? 21.548 1.710 -38.524 1.00 78.75 208 LYS A C 1
ATOM 1648 O O . LYS A 1 208 ? 22.443 1.092 -39.101 1.00 78.75 208 LYS A O 1
ATOM 1653 N N . GLY A 1 209 ? 21.280 1.491 -37.243 1.00 79.19 209 GLY A N 1
ATOM 1654 C CA . GLY A 1 209 ? 21.988 0.555 -36.384 1.00 79.19 209 GLY A CA 1
ATOM 1655 C C . GLY A 1 209 ? 21.096 0.128 -35.235 1.00 79.19 209 GLY A C 1
ATOM 1656 O O . GLY A 1 209 ? 21.399 0.450 -34.093 1.00 79.19 209 GLY A O 1
ATOM 1657 N N . PHE A 1 210 ? 20.015 -0.592 -35.555 1.00 81.94 210 PHE A N 1
ATOM 1658 C CA . PHE A 1 210 ? 18.941 -0.930 -34.615 1.00 81.94 210 PHE A CA 1
ATOM 1659 C C . PHE A 1 210 ? 19.428 -1.668 -33.358 1.00 81.94 210 PHE A C 1
ATOM 1661 O O . PHE A 1 210 ? 18.809 -1.573 -32.308 1.00 81.94 210 PHE A O 1
ATOM 1668 N N . SER A 1 211 ? 20.591 -2.325 -33.407 1.00 83.75 211 SER A N 1
ATOM 1669 C CA . SER A 1 211 ? 21.234 -2.875 -32.209 1.00 83.75 211 SER A CA 1
ATOM 1670 C C . SER A 1 211 ? 21.464 -1.812 -31.122 1.00 83.75 211 SER A C 1
ATOM 1672 O O . SER A 1 211 ? 21.265 -2.097 -29.946 1.00 83.75 211 SER A O 1
ATOM 1674 N N . GLY A 1 212 ? 21.822 -0.578 -31.495 1.00 85.50 212 GLY A N 1
ATOM 1675 C CA . GLY A 1 212 ? 22.047 0.527 -30.561 1.00 85.50 212 GLY A CA 1
ATOM 1676 C C . GLY A 1 212 ? 20.809 0.906 -29.745 1.00 85.50 212 GLY A C 1
ATOM 1677 O O . GLY A 1 212 ? 20.952 1.305 -28.595 1.00 85.50 212 GLY A O 1
ATOM 1678 N N . PHE A 1 213 ? 19.599 0.710 -30.280 1.00 91.19 213 PHE A N 1
ATOM 1679 C CA . PHE A 1 213 ? 18.356 0.925 -29.532 1.00 91.19 213 PHE A CA 1
ATOM 1680 C C . PHE A 1 213 ? 18.284 0.032 -28.285 1.00 91.19 213 PHE A C 1
ATOM 1682 O O . PHE A 1 213 ? 18.020 0.531 -27.192 1.00 91.19 213 PHE A O 1
ATOM 1689 N N . PHE A 1 214 ? 18.596 -1.260 -28.431 1.00 92.69 214 PHE A N 1
ATOM 1690 C CA . PHE A 1 214 ? 18.562 -2.216 -27.322 1.00 92.69 214 PHE A CA 1
ATOM 1691 C C . PHE A 1 214 ? 19.583 -1.894 -26.226 1.00 92.69 214 PHE A C 1
ATOM 1693 O O . PHE A 1 214 ? 19.299 -2.107 -25.050 1.00 92.69 214 PHE A O 1
ATOM 1700 N N . TYR A 1 215 ? 20.739 -1.332 -26.592 1.00 93.25 215 TYR A N 1
ATOM 1701 C CA . TYR A 1 215 ? 21.730 -0.848 -25.628 1.00 93.25 215 TYR A CA 1
ATOM 1702 C C . TYR A 1 215 ? 21.179 0.303 -24.776 1.00 93.25 215 TYR A C 1
ATOM 1704 O O . TYR A 1 215 ? 21.199 0.229 -23.548 1.00 93.25 215 TYR A O 1
ATOM 1712 N N . TRP A 1 216 ? 20.647 1.349 -25.418 1.00 94.50 216 TRP A N 1
ATOM 1713 C CA . TRP A 1 216 ? 20.147 2.533 -24.711 1.00 94.50 216 TRP A CA 1
ATOM 1714 C C . TRP A 1 216 ? 18.911 2.229 -23.866 1.00 94.50 216 TRP A C 1
ATOM 1716 O O . TRP A 1 216 ? 18.840 2.669 -22.722 1.00 94.50 216 TRP A O 1
ATOM 1726 N N . MET A 1 217 ? 17.985 1.419 -24.388 1.00 94.38 217 MET A N 1
ATOM 1727 C CA . MET A 1 217 ? 16.842 0.916 -23.624 1.00 94.38 217 MET A CA 1
ATOM 1728 C C . MET A 1 217 ? 17.313 0.127 -22.395 1.00 94.38 217 MET A C 1
ATOM 1730 O O . MET A 1 217 ? 16.868 0.400 -21.281 1.00 94.38 217 MET A O 1
ATOM 1734 N N . SER A 1 218 ? 18.237 -0.823 -22.581 1.00 95.31 218 SER A N 1
ATOM 1735 C CA . SER A 1 218 ? 18.725 -1.666 -21.489 1.00 95.31 218 SER A CA 1
ATOM 1736 C C . SER A 1 218 ? 19.399 -0.867 -20.379 1.00 95.31 218 SER A C 1
ATOM 1738 O O . SER A 1 218 ? 19.262 -1.250 -19.222 1.00 95.31 218 SER A O 1
ATOM 1740 N N . ILE A 1 219 ? 20.137 0.198 -20.695 1.00 94.69 219 ILE A N 1
ATOM 1741 C CA . ILE A 1 219 ? 20.790 1.014 -19.665 1.00 94.69 219 ILE A CA 1
ATOM 1742 C C . ILE A 1 219 ? 19.756 1.780 -18.843 1.00 94.69 219 ILE A C 1
ATOM 1744 O O . ILE A 1 219 ? 19.853 1.781 -17.617 1.00 94.69 219 ILE A O 1
ATOM 1748 N N . SER A 1 220 ? 18.756 2.394 -19.481 1.00 96.25 220 SER A N 1
ATOM 1749 C CA . SER A 1 220 ? 17.715 3.150 -18.774 1.00 96.25 220 SER A CA 1
ATOM 1750 C C . SER A 1 220 ? 16.898 2.262 -17.839 1.00 96.25 220 SER A C 1
ATOM 1752 O O . SER A 1 220 ? 16.847 2.526 -16.641 1.00 96.25 220 SER A O 1
ATOM 1754 N N . PHE A 1 221 ? 16.306 1.183 -18.360 1.00 97.50 221 PHE A N 1
ATOM 1755 C CA . PHE A 1 221 ? 15.483 0.279 -17.551 1.00 97.50 221 PHE A CA 1
ATOM 1756 C C . PHE A 1 221 ? 16.325 -0.557 -16.581 1.00 97.50 221 PHE A C 1
ATOM 1758 O O . PHE A 1 221 ? 15.938 -0.746 -15.433 1.00 97.50 221 PHE A O 1
ATOM 1765 N N . GLY A 1 222 ? 17.516 -0.998 -16.996 1.00 97.44 222 GLY A N 1
ATOM 1766 C CA . GLY A 1 222 ? 18.405 -1.788 -16.148 1.00 97.44 222 GLY A CA 1
ATOM 1767 C C . GLY A 1 222 ? 18.931 -1.002 -14.948 1.00 97.44 222 GLY A C 1
ATOM 1768 O O . GLY A 1 222 ? 18.928 -1.521 -13.837 1.00 97.44 222 GLY A O 1
ATOM 1769 N N . SER A 1 223 ? 19.345 0.257 -15.140 1.00 96.69 223 SER A N 1
ATOM 1770 C CA . SER A 1 223 ? 19.798 1.110 -14.026 1.00 96.69 223 SER A CA 1
ATOM 1771 C C . SER A 1 223 ? 18.665 1.446 -13.055 1.00 96.69 223 SER A C 1
ATOM 1773 O O . SER A 1 223 ? 18.875 1.369 -11.845 1.00 96.69 223 SER A O 1
ATOM 1775 N N . LEU A 1 224 ? 17.465 1.735 -13.570 1.00 97.56 224 LEU A N 1
ATOM 1776 C CA . LEU A 1 224 ? 16.248 1.914 -12.773 1.00 97.56 224 LEU A CA 1
ATOM 1777 C C . LEU A 1 224 ? 15.993 0.699 -11.878 1.00 97.56 224 LEU A C 1
ATOM 1779 O O . LEU A 1 224 ? 15.927 0.834 -10.654 1.00 97.56 224 LEU A O 1
ATOM 1783 N N . SER A 1 225 ? 15.951 -0.491 -12.475 1.00 98.00 225 SER A N 1
ATOM 1784 C CA . SER A 1 225 ? 15.677 -1.710 -11.725 1.00 98.00 225 SER A CA 1
ATOM 1785 C C . SER A 1 225 ? 16.766 -2.059 -10.727 1.00 98.00 225 SER A C 1
ATOM 1787 O O . SER A 1 225 ? 16.444 -2.483 -9.624 1.00 98.00 225 SER A O 1
ATOM 1789 N N . VAL A 1 226 ? 18.044 -1.835 -11.046 1.00 97.88 226 VAL A N 1
ATOM 1790 C CA . VAL A 1 226 ? 19.133 -2.056 -10.081 1.00 97.88 226 VAL A CA 1
ATOM 1791 C C . VAL A 1 226 ? 18.989 -1.146 -8.860 1.00 97.88 226 VAL A C 1
ATOM 1793 O O . VAL A 1 226 ? 19.160 -1.626 -7.742 1.00 97.88 226 VAL A O 1
ATOM 1796 N N . ILE A 1 227 ? 18.644 0.134 -9.041 1.00 97.12 227 ILE A N 1
ATOM 1797 C CA . ILE A 1 227 ? 18.470 1.075 -7.923 1.00 97.12 227 ILE A CA 1
ATOM 1798 C C . ILE A 1 227 ? 17.301 0.648 -7.028 1.00 97.12 227 ILE A C 1
ATOM 1800 O O . ILE A 1 227 ? 17.465 0.575 -5.808 1.00 97.12 227 ILE A O 1
ATOM 1804 N N . ILE A 1 228 ? 16.144 0.331 -7.618 1.00 96.94 228 ILE A N 1
ATOM 1805 C CA . ILE A 1 228 ? 14.960 -0.076 -6.849 1.00 96.94 228 ILE A CA 1
ATOM 1806 C C . ILE A 1 228 ? 15.197 -1.422 -6.154 1.00 96.94 228 ILE A C 1
ATOM 1808 O O . ILE A 1 228 ? 14.896 -1.553 -4.969 1.00 96.94 228 ILE A O 1
ATOM 1812 N N . LEU A 1 229 ? 15.795 -2.403 -6.842 1.00 98.00 229 LEU A N 1
ATOM 1813 C CA . LEU A 1 229 ? 16.126 -3.703 -6.252 1.00 98.00 229 LEU A CA 1
ATOM 1814 C C . LEU A 1 229 ? 17.116 -3.564 -5.097 1.00 98.00 229 LEU A C 1
ATOM 1816 O O . LEU A 1 229 ? 16.884 -4.132 -4.034 1.00 98.00 229 LEU A O 1
ATOM 1820 N N . ALA A 1 230 ? 18.192 -2.792 -5.270 1.00 96.94 230 ALA A N 1
ATOM 1821 C CA . ALA A 1 230 ? 19.175 -2.576 -4.212 1.00 96.94 230 ALA A CA 1
ATOM 1822 C C . ALA A 1 230 ? 18.534 -1.926 -2.975 1.00 96.94 230 ALA A C 1
ATOM 1824 O O . ALA A 1 230 ? 18.733 -2.405 -1.858 1.00 96.94 230 ALA A O 1
ATOM 1825 N N . GLY A 1 231 ? 17.717 -0.885 -3.176 1.00 96.19 231 GLY A N 1
ATOM 1826 C CA . GLY A 1 231 ? 16.985 -0.223 -2.095 1.00 96.19 231 GLY A CA 1
ATOM 1827 C C . GLY A 1 231 ? 15.980 -1.148 -1.403 1.00 96.19 231 GLY A C 1
ATOM 1828 O O . GLY A 1 231 ? 15.972 -1.238 -0.178 1.00 96.19 231 GLY A O 1
ATOM 1829 N N . GLY A 1 232 ? 15.173 -1.883 -2.170 1.00 96.38 232 GLY A N 1
ATOM 1830 C CA . GLY A 1 232 ? 14.164 -2.798 -1.634 1.00 96.38 232 GLY A CA 1
ATOM 1831 C C . GLY A 1 232 ? 14.767 -3.992 -0.888 1.00 96.38 232 GLY A C 1
ATOM 1832 O O . GLY A 1 232 ? 14.301 -4.339 0.197 1.00 96.38 232 GLY A O 1
ATOM 1833 N N . ILE A 1 233 ? 15.848 -4.584 -1.409 1.00 97.06 233 ILE A N 1
ATOM 1834 C CA . ILE A 1 233 ? 16.578 -5.664 -0.728 1.00 97.06 233 ILE A CA 1
ATOM 1835 C C . ILE A 1 233 ? 17.164 -5.149 0.587 1.00 97.06 233 ILE A C 1
ATOM 1837 O O . ILE A 1 233 ? 17.035 -5.820 1.610 1.00 97.06 233 ILE A O 1
ATOM 1841 N N . TRP A 1 234 ? 17.754 -3.950 0.587 1.00 97.44 234 TRP A N 1
ATOM 1842 C CA . TRP A 1 234 ? 18.278 -3.339 1.806 1.00 97.44 234 TRP A CA 1
ATOM 1843 C C . TRP A 1 234 ? 17.177 -3.086 2.846 1.00 97.44 234 TRP A C 1
ATOM 1845 O O . TRP A 1 234 ? 17.361 -3.427 4.016 1.00 97.44 234 TRP A O 1
ATOM 1855 N N . LEU A 1 235 ? 16.016 -2.560 2.436 1.00 95.81 235 LEU A N 1
ATOM 1856 C CA . LEU A 1 235 ? 14.868 -2.348 3.329 1.00 95.81 235 LEU A CA 1
ATOM 1857 C C . LEU A 1 235 ? 14.397 -3.655 3.979 1.00 95.81 235 LEU A C 1
ATOM 1859 O O . LEU A 1 235 ? 14.138 -3.673 5.183 1.00 95.81 235 LEU A O 1
ATOM 1863 N N . LYS A 1 236 ? 14.345 -4.755 3.214 1.00 94.19 236 LYS A N 1
ATOM 1864 C CA . LYS A 1 236 ? 13.976 -6.077 3.743 1.00 94.19 236 LYS A CA 1
ATOM 1865 C C . LYS A 1 236 ? 15.034 -6.661 4.672 1.00 94.19 236 LYS A C 1
ATOM 1867 O O . LYS A 1 236 ? 14.699 -7.092 5.766 1.00 94.19 236 LYS A O 1
ATOM 1872 N N . GLN A 1 237 ? 16.301 -6.670 4.261 1.00 95.06 237 GLN A N 1
ATOM 1873 C CA . GLN A 1 237 ? 17.380 -7.284 5.045 1.00 95.06 237 GLN A CA 1
ATOM 1874 C C . GLN A 1 237 ? 17.676 -6.535 6.344 1.00 95.06 237 GLN A C 1
ATOM 1876 O O . GLN A 1 237 ? 18.055 -7.145 7.337 1.00 95.06 237 GLN A O 1
ATOM 1881 N N . SER A 1 238 ? 17.518 -5.211 6.345 1.00 94.38 238 SER A N 1
ATOM 1882 C CA . SER A 1 238 ? 17.719 -4.391 7.544 1.00 94.38 238 SER A CA 1
ATOM 1883 C C . SER A 1 238 ? 16.530 -4.413 8.507 1.00 94.38 238 SER A C 1
ATOM 1885 O O . SER A 1 238 ? 16.619 -3.793 9.576 1.00 94.38 238 SER A O 1
ATOM 1887 N N . GLU A 1 239 ? 15.440 -5.089 8.119 1.00 92.88 239 GLU A N 1
ATOM 1888 C CA . GLU A 1 239 ? 14.146 -5.071 8.798 1.00 92.88 239 GLU A CA 1
ATOM 1889 C C . GLU A 1 239 ? 13.703 -3.641 9.128 1.00 92.88 239 GLU A C 1
ATOM 1891 O O . GLU A 1 239 ? 13.295 -3.322 10.246 1.00 92.88 239 GLU A O 1
ATOM 1896 N N . TYR A 1 240 ? 13.859 -2.734 8.159 1.00 93.81 240 TYR A N 1
ATOM 1897 C CA . TYR A 1 240 ? 13.754 -1.298 8.404 1.00 93.81 240 TYR A CA 1
ATOM 1898 C C . TYR A 1 240 ? 12.408 -0.914 9.033 1.00 93.81 240 TYR A C 1
ATOM 1900 O O . TYR A 1 240 ? 12.371 -0.190 10.029 1.00 93.81 240 TYR A O 1
ATOM 1908 N N . PHE A 1 241 ? 11.308 -1.449 8.494 1.00 93.50 241 PHE A N 1
ATOM 1909 C CA . PHE A 1 241 ? 9.955 -1.152 8.969 1.00 93.50 241 PHE A CA 1
ATOM 1910 C C . PHE A 1 241 ? 9.664 -1.747 10.352 1.00 93.50 241 PHE A C 1
ATOM 1912 O O . PHE A 1 241 ? 8.810 -1.225 11.065 1.00 93.50 241 PHE A O 1
ATOM 1919 N N . ASN A 1 242 ? 10.424 -2.760 10.791 1.00 92.00 242 ASN A N 1
ATOM 1920 C CA . ASN A 1 242 ? 10.254 -3.342 12.126 1.00 92.00 242 ASN A CA 1
ATOM 1921 C C . ASN A 1 242 ? 10.711 -2.394 13.245 1.00 92.00 242 ASN A C 1
ATOM 1923 O O . ASN A 1 242 ? 10.418 -2.603 14.418 1.00 92.00 242 ASN A O 1
ATOM 1927 N N . ARG A 1 243 ? 11.428 -1.323 12.888 1.00 90.62 243 ARG A N 1
ATOM 1928 C CA . ARG A 1 243 ? 11.944 -0.322 13.830 1.00 90.62 243 ARG A CA 1
ATOM 1929 C C . ARG A 1 243 ? 10.923 0.767 14.163 1.00 90.62 243 ARG A C 1
ATOM 1931 O O . ARG A 1 243 ? 11.234 1.672 14.935 1.00 90.62 243 ARG A O 1
ATOM 1938 N N . PHE A 1 244 ? 9.727 0.724 13.575 1.00 90.12 244 PHE A N 1
ATOM 1939 C CA . PHE A 1 244 ? 8.667 1.681 13.875 1.00 90.12 244 PHE A CA 1
ATOM 1940 C C . PHE A 1 244 ? 8.144 1.497 15.303 1.00 90.12 244 PHE A C 1
ATOM 1942 O O . PHE A 1 244 ? 7.715 0.417 15.699 1.00 90.12 244 PHE A O 1
ATOM 1949 N N . ALA A 1 245 ? 8.142 2.584 16.077 1.00 87.69 245 ALA A N 1
ATOM 1950 C CA . ALA A 1 245 ? 7.679 2.593 17.461 1.00 87.69 245 ALA A CA 1
ATOM 1951 C C . ALA A 1 245 ? 6.145 2.711 17.538 1.00 87.69 245 ALA A C 1
ATOM 1953 O O . ALA A 1 245 ? 5.603 3.762 17.879 1.00 87.69 245 ALA A O 1
ATOM 1954 N N . ILE A 1 246 ? 5.437 1.627 17.209 1.00 88.50 246 ILE A N 1
ATOM 1955 C CA . ILE A 1 246 ? 3.972 1.539 17.285 1.00 88.50 246 ILE A CA 1
ATOM 1956 C C . ILE A 1 246 ? 3.602 0.545 18.385 1.00 88.50 246 ILE A C 1
ATOM 1958 O O . ILE A 1 246 ? 3.935 -0.631 18.302 1.00 88.50 246 ILE A O 1
ATOM 1962 N N . LYS A 1 247 ? 2.910 1.023 19.426 1.00 86.44 247 LYS A N 1
ATOM 1963 C CA . LYS A 1 247 ? 2.569 0.202 20.602 1.00 86.44 247 LYS A CA 1
ATOM 1964 C C . LYS A 1 247 ? 1.478 -0.835 20.324 1.00 86.44 247 LYS A C 1
ATOM 1966 O O . LYS A 1 247 ? 1.539 -1.935 20.855 1.00 86.44 247 LYS A O 1
ATOM 1971 N N . ALA A 1 248 ? 0.473 -0.472 19.528 1.00 89.25 248 ALA A N 1
ATOM 1972 C CA . ALA A 1 248 ? -0.653 -1.347 19.224 1.00 89.25 248 ALA A CA 1
ATOM 1973 C C . ALA A 1 248 ? -0.256 -2.377 18.157 1.00 89.25 248 ALA A C 1
ATOM 1975 O O . ALA A 1 248 ? 0.089 -2.008 17.032 1.00 89.25 248 ALA A O 1
ATOM 1976 N N . GLN A 1 249 ? -0.315 -3.665 18.503 1.00 89.88 249 GLN A N 1
ATOM 1977 C CA . GLN A 1 249 ? 0.187 -4.747 17.651 1.00 89.88 249 GLN A CA 1
ATOM 1978 C C . GLN A 1 249 ? -0.591 -4.883 16.334 1.00 89.88 249 GLN A C 1
ATOM 1980 O O . GLN A 1 249 ? 0.018 -5.107 15.288 1.00 89.88 249 GLN A O 1
ATOM 1985 N N . HIS A 1 250 ? -1.916 -4.720 16.362 1.00 90.88 250 HIS A N 1
ATOM 1986 C CA . HIS A 1 250 ? -2.753 -4.773 15.161 1.00 90.88 250 HIS A CA 1
ATOM 1987 C C . HIS A 1 250 ? -2.439 -3.624 14.188 1.00 90.88 250 HIS A C 1
ATOM 1989 O O . HIS A 1 250 ? -2.321 -3.853 12.985 1.00 90.88 250 HIS A O 1
ATOM 1995 N N . ILE A 1 251 ? -2.182 -2.416 14.702 1.00 93.25 251 ILE A N 1
ATOM 1996 C CA . ILE A 1 251 ? -1.764 -1.257 13.894 1.00 93.25 251 ILE A CA 1
ATOM 1997 C C . ILE A 1 251 ? -0.360 -1.473 13.331 1.00 93.25 251 ILE A C 1
ATOM 1999 O O . ILE A 1 251 ? -0.126 -1.294 12.136 1.00 93.25 251 ILE A O 1
ATOM 2003 N N . TYR A 1 252 ? 0.578 -1.906 14.179 1.00 94.06 252 TYR A N 1
ATOM 2004 C CA . TYR A 1 252 ? 1.949 -2.204 13.772 1.00 94.06 252 TYR A CA 1
ATOM 2005 C C . TYR A 1 252 ? 1.976 -3.232 12.635 1.00 94.06 252 TYR A C 1
ATOM 2007 O O . TYR A 1 252 ? 2.603 -2.994 11.605 1.00 94.06 252 TYR A O 1
ATOM 2015 N N . SER A 1 253 ? 1.251 -4.342 12.792 1.00 93.69 253 SER A N 1
ATOM 2016 C CA . SER A 1 253 ? 1.158 -5.420 11.803 1.00 93.69 253 SER A CA 1
ATOM 2017 C C . SER A 1 253 ? 0.548 -4.945 10.483 1.00 93.69 253 SER A C 1
ATOM 2019 O O . SER A 1 253 ? 1.009 -5.337 9.415 1.00 93.69 253 SER A O 1
ATOM 2021 N N . SER A 1 254 ? -0.456 -4.069 10.540 1.00 94.75 254 SER A N 1
ATOM 2022 C CA . SER A 1 254 ? -1.125 -3.538 9.347 1.00 94.75 254 SER A CA 1
ATOM 2023 C C . SER A 1 254 ? -0.227 -2.575 8.572 1.00 94.75 254 SER A C 1
ATOM 2025 O O . SER A 1 254 ? -0.060 -2.718 7.361 1.00 94.75 254 SER A O 1
ATOM 2027 N N . ILE A 1 255 ? 0.417 -1.633 9.268 1.00 94.50 255 ILE A N 1
ATOM 2028 C CA . ILE A 1 255 ? 1.290 -0.627 8.648 1.00 94.50 255 ILE A CA 1
ATOM 2029 C C . ILE A 1 255 ? 2.578 -1.264 8.117 1.00 94.50 255 ILE A C 1
ATOM 2031 O O . ILE A 1 255 ? 2.926 -1.065 6.954 1.00 94.50 255 ILE A O 1
ATOM 2035 N N . THR A 1 256 ? 3.281 -2.054 8.934 1.00 95.19 256 THR A N 1
ATOM 2036 C CA . THR A 1 256 ? 4.516 -2.722 8.488 1.00 95.19 256 THR A CA 1
ATOM 2037 C C . THR A 1 256 ? 4.225 -3.747 7.395 1.00 95.19 256 THR A C 1
ATOM 2039 O O . THR A 1 256 ? 4.961 -3.808 6.409 1.00 95.19 256 THR A O 1
ATOM 2042 N N . GLY A 1 257 ? 3.105 -4.469 7.508 1.00 94.94 257 GLY A N 1
ATOM 2043 C CA . GLY A 1 257 ? 2.601 -5.369 6.478 1.00 94.94 257 GLY A CA 1
ATOM 2044 C C . GLY A 1 257 ? 2.384 -4.670 5.137 1.00 94.94 257 GLY A C 1
ATOM 2045 O O . GLY A 1 257 ? 2.825 -5.179 4.107 1.00 94.94 257 GLY A O 1
ATOM 2046 N N . ALA A 1 258 ? 1.787 -3.474 5.135 1.00 96.06 258 ALA A N 1
ATOM 2047 C CA . ALA A 1 258 ? 1.628 -2.677 3.920 1.00 96.06 258 ALA A CA 1
ATOM 2048 C C . ALA A 1 258 ? 2.978 -2.238 3.334 1.00 96.06 258 ALA A C 1
ATOM 2050 O O . ALA A 1 258 ? 3.204 -2.377 2.131 1.00 96.06 258 ALA A O 1
ATOM 2051 N N . CYS A 1 259 ? 3.907 -1.758 4.167 1.00 96.25 259 CYS A N 1
ATOM 2052 C CA . CYS A 1 259 ? 5.240 -1.355 3.717 1.00 96.25 259 CYS A CA 1
ATOM 2053 C C . CYS A 1 259 ? 6.015 -2.511 3.061 1.00 96.25 259 CYS A C 1
ATOM 2055 O O . CYS A 1 259 ? 6.596 -2.331 1.985 1.00 96.25 259 CYS A O 1
ATOM 2057 N N . TYR A 1 260 ? 6.004 -3.703 3.668 1.00 96.31 260 TYR A N 1
ATOM 2058 C CA . TYR A 1 260 ? 6.648 -4.879 3.079 1.00 96.31 260 TYR A CA 1
ATOM 2059 C C . TYR A 1 260 ? 5.929 -5.368 1.825 1.00 96.31 260 TYR A C 1
ATOM 2061 O O . TYR A 1 260 ? 6.608 -5.711 0.862 1.00 96.31 260 TYR A O 1
ATOM 2069 N N . TYR A 1 261 ? 4.595 -5.319 1.782 1.00 96.88 261 TYR A N 1
ATOM 2070 C CA . TYR A 1 261 ? 3.836 -5.671 0.583 1.00 96.88 261 TYR A CA 1
ATOM 2071 C C . TYR A 1 261 ? 4.225 -4.802 -0.623 1.00 96.88 261 TYR A C 1
ATOM 2073 O O . TYR A 1 261 ? 4.558 -5.333 -1.681 1.00 96.88 261 TYR A O 1
ATOM 2081 N N . TYR A 1 262 ? 4.264 -3.472 -0.469 1.00 96.56 262 TYR A N 1
ATOM 2082 C CA . TYR A 1 262 ? 4.690 -2.580 -1.558 1.00 96.56 262 TYR A CA 1
ATOM 2083 C C . TYR A 1 262 ? 6.165 -2.759 -1.923 1.00 96.56 262 TYR A C 1
ATOM 2085 O O . TYR A 1 262 ? 6.519 -2.675 -3.099 1.00 96.56 262 TYR A O 1
ATOM 2093 N N . THR A 1 263 ? 7.021 -3.043 -0.939 1.00 96.94 263 THR A N 1
ATOM 2094 C CA . THR A 1 263 ? 8.431 -3.363 -1.197 1.00 96.94 263 THR A CA 1
ATOM 2095 C C . THR A 1 263 ? 8.542 -4.627 -2.050 1.00 96.94 263 THR A C 1
ATOM 2097 O O . THR A 1 263 ? 9.241 -4.617 -3.059 1.00 96.94 263 THR A O 1
ATOM 2100 N N . ASP A 1 264 ? 7.811 -5.687 -1.708 1.00 96.62 264 ASP A N 1
ATOM 2101 C CA . ASP A 1 264 ? 7.808 -6.947 -2.455 1.00 96.62 264 ASP A CA 1
ATOM 2102 C C . ASP A 1 264 ? 7.224 -6.804 -3.857 1.00 96.62 264 ASP A C 1
ATOM 2104 O O . ASP A 1 264 ? 7.772 -7.357 -4.813 1.00 96.62 264 ASP A O 1
ATOM 2108 N N . LEU A 1 265 ? 6.172 -5.999 -4.008 1.00 96.69 265 LEU A N 1
ATOM 2109 C CA . LEU A 1 265 ? 5.606 -5.667 -5.308 1.00 96.69 265 LEU A CA 1
ATOM 2110 C C . LEU A 1 265 ? 6.641 -4.979 -6.213 1.00 96.69 265 LEU A C 1
ATOM 2112 O O . LEU A 1 265 ? 6.842 -5.400 -7.354 1.00 96.69 265 LEU A O 1
ATOM 2116 N N . LEU A 1 266 ? 7.330 -3.952 -5.702 1.00 97.00 266 LEU A N 1
ATOM 2117 C CA . LEU A 1 266 ? 8.369 -3.231 -6.447 1.00 97.00 266 LEU A CA 1
ATOM 2118 C C . LEU A 1 266 ? 9.568 -4.127 -6.771 1.00 97.00 266 LEU A C 1
ATOM 2120 O O . LEU A 1 266 ? 10.098 -4.057 -7.882 1.00 97.00 266 LEU A O 1
ATOM 2124 N N . LEU A 1 267 ? 9.975 -4.998 -5.842 1.00 97.81 267 LEU A N 1
ATOM 2125 C CA . LEU A 1 267 ? 11.020 -5.992 -6.089 1.00 97.81 267 LEU A CA 1
ATOM 2126 C C . LEU A 1 267 ? 10.618 -6.956 -7.213 1.00 97.81 267 LEU A C 1
ATOM 2128 O O . LEU A 1 267 ? 11.419 -7.212 -8.111 1.00 97.81 267 LEU A O 1
ATOM 2132 N N . GLY A 1 268 ? 9.379 -7.454 -7.199 1.00 97.62 268 GLY A N 1
ATOM 2133 C CA . GLY A 1 268 ? 8.851 -8.349 -8.227 1.00 97.62 268 GLY A CA 1
ATOM 2134 C C . GLY A 1 268 ? 8.818 -7.703 -9.613 1.00 97.62 268 GLY A C 1
ATOM 2135 O O . GLY A 1 268 ? 9.340 -8.275 -10.572 1.00 97.62 268 GLY A O 1
ATOM 2136 N N . ILE A 1 269 ? 8.273 -6.485 -9.716 1.00 97.38 269 ILE A N 1
ATOM 2137 C CA . ILE A 1 269 ? 8.227 -5.720 -10.973 1.00 97.38 269 ILE A CA 1
ATOM 2138 C C . ILE A 1 269 ? 9.647 -5.486 -11.506 1.00 97.38 269 ILE A C 1
ATOM 2140 O O . ILE A 1 269 ? 9.936 -5.790 -12.666 1.00 97.38 269 ILE A O 1
ATOM 2144 N N . ASN A 1 270 ? 10.566 -5.017 -10.659 1.00 98.00 270 ASN A N 1
ATOM 2145 C CA . ASN A 1 270 ? 11.919 -4.685 -11.098 1.00 98.00 270 ASN A CA 1
ATOM 2146 C C . ASN A 1 270 ? 12.793 -5.903 -11.385 1.00 98.00 270 ASN A C 1
ATOM 2148 O O . ASN A 1 270 ? 13.696 -5.807 -12.212 1.00 98.00 270 ASN A O 1
ATOM 2152 N N . ALA A 1 271 ? 12.516 -7.065 -10.792 1.00 98.06 271 ALA A N 1
ATOM 2153 C CA . ALA A 1 271 ? 13.172 -8.307 -11.191 1.00 98.06 271 ALA A CA 1
ATOM 2154 C C . ALA A 1 271 ? 12.845 -8.660 -12.654 1.00 98.06 271 ALA A C 1
ATOM 2156 O O . ALA A 1 271 ? 13.743 -9.004 -13.428 1.00 98.06 271 ALA A O 1
ATOM 2157 N N . VAL A 1 272 ? 11.579 -8.506 -13.061 1.00 97.69 272 VAL A N 1
ATOM 2158 C CA . VAL A 1 272 ? 11.138 -8.740 -14.447 1.00 97.69 272 VAL A CA 1
ATOM 2159 C C . VAL A 1 272 ? 11.729 -7.696 -15.398 1.00 97.69 272 VAL A C 1
ATOM 2161 O O . VAL A 1 272 ? 12.270 -8.056 -16.447 1.00 97.69 272 VAL A O 1
ATOM 2164 N N . VAL A 1 273 ? 11.686 -6.410 -15.031 1.00 97.50 273 VAL A N 1
ATOM 2165 C CA . VAL A 1 273 ? 12.248 -5.321 -15.852 1.00 97.50 273 VAL A CA 1
ATOM 2166 C C . VAL A 1 273 ? 13.768 -5.458 -16.000 1.00 97.50 273 VAL A C 1
ATOM 2168 O O . VAL A 1 273 ? 14.300 -5.276 -17.102 1.00 97.50 273 VAL A O 1
ATOM 2171 N N . LEU A 1 274 ? 14.481 -5.864 -14.944 1.00 98.12 274 LEU A N 1
ATOM 2172 C CA . LEU A 1 274 ? 15.913 -6.146 -15.012 1.00 98.12 274 LEU A CA 1
ATOM 2173 C C . LEU A 1 274 ? 16.206 -7.325 -15.945 1.00 98.12 274 LEU A C 1
ATOM 2175 O O . LEU A 1 274 ? 17.096 -7.219 -16.787 1.00 98.12 274 LEU A O 1
ATOM 2179 N N . ALA A 1 275 ? 15.449 -8.422 -15.850 1.00 97.88 275 ALA A N 1
ATOM 2180 C CA . ALA A 1 275 ? 15.613 -9.569 -16.743 1.00 97.88 275 ALA A CA 1
ATOM 2181 C C . ALA A 1 275 ? 15.407 -9.175 -18.218 1.00 97.88 275 ALA A C 1
ATOM 2183 O O . ALA A 1 275 ? 16.243 -9.493 -19.068 1.00 97.88 275 ALA A O 1
ATOM 2184 N N . ALA A 1 276 ? 14.354 -8.409 -18.521 1.00 96.56 276 ALA A N 1
ATOM 2185 C CA . ALA A 1 276 ? 14.101 -7.880 -19.863 1.00 96.56 276 ALA A CA 1
ATOM 2186 C C . ALA A 1 276 ? 15.227 -6.945 -20.349 1.00 96.56 276 ALA A C 1
ATOM 2188 O O . ALA A 1 276 ? 15.621 -6.980 -21.521 1.00 96.56 276 ALA A O 1
ATOM 2189 N N . SER A 1 277 ? 15.794 -6.148 -19.441 1.00 96.62 277 SER A N 1
ATOM 2190 C CA . SER A 1 277 ? 16.941 -5.282 -19.726 1.00 96.62 277 SER A CA 1
ATOM 2191 C C . SER A 1 277 ? 18.190 -6.102 -20.054 1.00 96.62 277 SER A C 1
ATOM 2193 O O . SER A 1 277 ? 18.830 -5.858 -21.074 1.00 96.62 277 SER A O 1
ATOM 2195 N N . VAL A 1 278 ? 18.502 -7.138 -19.270 1.00 97.31 278 VAL A N 1
ATOM 2196 C CA . VAL A 1 278 ? 19.633 -8.046 -19.531 1.00 97.31 278 VAL A CA 1
ATOM 2197 C C . VAL A 1 278 ? 19.483 -8.743 -20.886 1.00 97.31 278 VAL A C 1
ATOM 2199 O O . VAL A 1 278 ? 20.438 -8.777 -21.663 1.00 97.31 278 VAL A O 1
ATOM 2202 N N . ILE A 1 279 ? 18.286 -9.234 -21.220 1.00 96.12 279 ILE A N 1
ATOM 2203 C CA . ILE A 1 279 ? 18.003 -9.830 -22.536 1.00 96.12 279 ILE A CA 1
ATOM 2204 C C . ILE A 1 279 ? 18.247 -8.810 -23.655 1.00 96.12 279 ILE A C 1
ATOM 2206 O O . ILE A 1 279 ? 18.911 -9.124 -24.644 1.00 96.12 279 ILE A O 1
ATOM 2210 N N . SER A 1 280 ? 17.783 -7.571 -23.483 1.00 93.62 280 SER A N 1
ATOM 2211 C CA . SER A 1 280 ? 18.016 -6.487 -24.446 1.00 93.62 280 SER A CA 1
ATOM 2212 C C . SER A 1 280 ? 19.513 -6.204 -24.635 1.00 93.62 280 SER A C 1
ATOM 2214 O O . SER A 1 280 ? 19.983 -6.084 -25.769 1.00 93.62 280 SER A O 1
ATOM 2216 N N . MET A 1 281 ? 20.300 -6.200 -23.555 1.00 94.81 281 MET A N 1
ATOM 2217 C CA . MET A 1 281 ? 21.758 -6.058 -23.634 1.00 94.81 281 MET A CA 1
ATOM 2218 C C . MET A 1 281 ? 22.420 -7.218 -24.396 1.00 94.81 281 MET A C 1
ATOM 2220 O O . MET A 1 281 ? 23.317 -6.997 -25.214 1.00 94.81 281 MET A O 1
ATOM 2224 N N . ILE A 1 282 ? 21.961 -8.457 -24.187 1.00 93.94 282 ILE A N 1
ATOM 2225 C CA . ILE A 1 282 ? 22.458 -9.633 -24.919 1.00 93.94 282 ILE A CA 1
ATOM 2226 C C . ILE A 1 282 ? 22.151 -9.504 -26.416 1.00 93.94 282 ILE A C 1
ATOM 2228 O O . ILE A 1 282 ? 23.035 -9.743 -27.243 1.00 93.94 282 ILE A O 1
ATOM 2232 N N . ILE A 1 283 ? 20.936 -9.075 -26.778 1.00 91.38 283 ILE A N 1
ATOM 2233 C CA . ILE A 1 283 ? 20.544 -8.832 -28.175 1.00 91.38 283 ILE A CA 1
ATOM 2234 C C . ILE A 1 283 ? 21.472 -7.799 -28.817 1.00 91.38 283 ILE A C 1
ATOM 2236 O O . ILE A 1 283 ? 21.972 -8.031 -29.921 1.00 91.38 283 ILE A O 1
ATOM 2240 N N . PHE A 1 284 ? 21.757 -6.691 -28.125 1.00 90.88 284 PHE A N 1
ATOM 2241 C CA . PHE A 1 284 ? 22.719 -5.695 -28.596 1.00 90.88 284 PHE A CA 1
ATOM 2242 C C . PHE A 1 284 ? 24.093 -6.317 -28.868 1.00 90.88 284 PHE A C 1
ATOM 2244 O O . PHE A 1 284 ? 24.658 -6.111 -29.947 1.00 90.88 284 PHE A O 1
ATOM 2251 N N . TRP A 1 285 ? 24.613 -7.107 -27.927 1.00 88.19 285 TRP A N 1
ATOM 2252 C CA . TRP A 1 285 ? 25.939 -7.708 -28.048 1.00 88.19 285 TRP A CA 1
ATOM 2253 C C . TRP A 1 285 ? 26.029 -8.702 -29.212 1.00 88.19 285 TRP A C 1
ATOM 2255 O O . TRP A 1 285 ? 26.965 -8.641 -30.011 1.00 88.19 285 TRP A O 1
ATOM 2265 N N . VAL A 1 286 ? 25.034 -9.580 -29.365 1.00 88.50 286 VAL A N 1
ATOM 2266 C CA . VAL A 1 286 ? 24.980 -10.571 -30.453 1.00 88.50 286 VAL A CA 1
ATOM 2267 C C . VAL A 1 286 ? 24.799 -9.895 -31.815 1.00 88.50 286 VAL A C 1
ATOM 2269 O O . VAL A 1 286 ? 25.507 -10.223 -32.770 1.00 88.50 286 VAL A O 1
ATOM 2272 N N . ALA A 1 287 ? 23.899 -8.913 -31.918 1.00 82.31 287 ALA A N 1
ATOM 2273 C CA . ALA A 1 287 ? 23.685 -8.157 -33.151 1.00 82.31 287 ALA A CA 1
ATOM 2274 C C . ALA A 1 287 ? 24.907 -7.299 -33.531 1.00 82.31 287 ALA A C 1
ATOM 2276 O O . ALA A 1 287 ? 25.182 -7.107 -34.716 1.00 82.31 287 ALA A O 1
ATOM 2277 N N . GLY A 1 288 ? 25.671 -6.825 -32.541 1.00 67.56 288 GLY A N 1
ATOM 2278 C CA . GLY A 1 288 ? 26.927 -6.104 -32.738 1.00 67.56 288 GLY A CA 1
ATOM 2279 C C . GLY A 1 288 ? 28.031 -6.961 -33.365 1.00 67.56 288 GLY A C 1
ATOM 2280 O O . GLY A 1 288 ? 28.747 -6.475 -34.240 1.00 67.56 288 GLY A O 1
ATOM 2281 N N . ARG A 1 289 ? 28.133 -8.250 -33.002 1.00 58.75 289 ARG A N 1
ATOM 2282 C CA . ARG A 1 289 ? 29.151 -9.160 -33.569 1.00 58.75 289 ARG A CA 1
ATOM 2283 C C . ARG A 1 289 ? 28.949 -9.461 -35.054 1.00 58.75 289 ARG A C 1
ATOM 2285 O O . ARG A 1 289 ? 29.933 -9.587 -35.776 1.00 58.75 289 ARG A O 1
ATOM 2292 N N . LYS A 1 290 ? 27.702 -9.506 -35.541 1.00 53.69 290 LYS A N 1
ATOM 2293 C CA . LYS A 1 290 ? 27.401 -9.751 -36.968 1.00 53.69 290 LYS A CA 1
ATOM 2294 C C . LYS A 1 290 ? 27.962 -8.680 -37.915 1.00 53.69 290 LYS A C 1
ATOM 2296 O O . LYS A 1 290 ? 28.106 -8.949 -39.100 1.00 53.69 290 LYS A O 1
ATOM 2301 N N . LYS A 1 291 ? 28.298 -7.482 -37.418 1.00 50.47 291 LYS A N 1
ATOM 2302 C CA . LYS A 1 291 ? 28.952 -6.435 -38.224 1.00 50.47 291 LYS A CA 1
ATOM 2303 C C . LYS A 1 291 ? 30.471 -6.606 -38.359 1.00 50.47 291 LYS A C 1
ATOM 2305 O O . LYS A 1 291 ? 31.052 -5.926 -39.192 1.00 50.47 291 LYS A O 1
ATOM 2310 N N . VAL A 1 292 ? 31.102 -7.477 -37.565 1.00 43.81 292 VAL A N 1
ATOM 2311 C CA . VAL A 1 292 ? 32.565 -7.683 -37.563 1.00 43.81 292 VAL A CA 1
ATOM 2312 C C . VAL A 1 292 ? 32.977 -8.907 -38.395 1.00 43.81 292 VAL A C 1
ATOM 2314 O O . VAL A 1 292 ? 34.108 -8.976 -38.850 1.00 43.81 292 VAL A O 1
ATOM 2317 N N . SER A 1 293 ? 32.069 -9.852 -38.661 1.00 35.12 293 SER A N 1
ATOM 2318 C CA . SER A 1 293 ? 32.375 -11.106 -39.374 1.00 35.12 293 SER A CA 1
ATOM 2319 C C . SER A 1 293 ? 32.266 -11.033 -40.906 1.00 35.12 293 SER A C 1
ATOM 2321 O O . SER A 1 293 ? 32.181 -12.073 -41.552 1.00 35.12 293 SER A O 1
ATOM 2323 N N . VAL A 1 294 ? 32.201 -9.833 -41.489 1.00 40.38 294 VAL A N 1
ATOM 2324 C CA . VAL A 1 294 ? 32.208 -9.613 -42.947 1.00 40.38 294 VAL A CA 1
ATOM 2325 C C . VAL A 1 294 ? 33.270 -8.559 -43.262 1.00 40.38 294 VAL A C 1
ATOM 2327 O O . VAL A 1 294 ? 32.953 -7.421 -43.605 1.00 40.38 294 VAL A O 1
ATOM 2330 N N . GLN A 1 295 ? 34.531 -8.928 -43.059 1.00 32.16 295 GLN A N 1
ATOM 2331 C CA . GLN A 1 295 ? 35.703 -8.304 -43.669 1.00 32.16 295 GLN A CA 1
ATOM 2332 C C . GLN A 1 295 ? 36.692 -9.403 -44.026 1.00 32.16 295 GLN A C 1
ATOM 2334 O O . GLN A 1 295 ? 36.908 -10.280 -43.161 1.00 32.16 295 GLN A O 1
#

pLDDT: mean 89.75, std 10.55, range [32.16, 98.12]

Sequence (295 aa):
MYKLRNYLLCALTAILLFFAAFAAEGAFVMKNYALVPDTYKYILKLNGSYEKAYNELCRQFESEENATGIPASVYTDAVTEDVFKSMIDSQIDSAFDCINGRTPTIENTSSEEELKVLRKSVEDFFDEYAKSINYQKDEVYYQKIDTVYESASEKINDTADVFQINKIAKAGFISAASKLVRYSDTIFIASFAATGFLLLVLVIANIKGFSGFFYWMSISFGSLSVIILAGGIWLKQSEYFNRFAIKAQHIYSSITGACYYYTDLLLGINAVVLAASVISMIIFWVAGRKKVSVQ

Secondary structure (DSSP, 8-state):
-HHHHHHHHHHHHHHHHHHHHHHHHHHHHIIIIIT-HHHHHHHHHHTTHHHHHHHHHHHHHHHHHHHH---THHHHTTS-HHHHHHHHHHHHHHHHHHHTTSSSS---HHHHHHTHHHHHHHHHHHHHHHHHTT----HHHHHHHHHHHHHHHHHHHHHH-TT-HHHHHHTTHHHHHHHHHHHHHHHHHHHHHHHHHHHHHHHHHTGGGTHHHHHHHHHHHHHHHHHHHHHHHHHHHTTGGGG-----HHHHHHHHHHHHHHHHHHHHHHHHHHHHHHHHHHHHHHHHHTTTS--

Foldseek 3Di:
DLVVVLVVLLQVLLVLLLVLVVLLVVLVCCVPAVLDLVNLLVLCVVLVLLVLLLVVLLVVLCVCCVVPVDHSCLQDVLCDSVLLSVQLSLQSVLLSCCLQVVDVHSDSVSLVVSCPSSLVSLVVVLVVVCVVVVHDDDPVSVVVSVVVSVVSSVSSNVSSCLQVSVVCVVVVVSVVSSVCNVCSVVSNVVSVVSSVVSLVSLCVSCVVPNLSSLVSLLCSLQVSLVVLLVVLVCCVVVVVLLPDPDPRPSSSSSVSSSVNVVSVVSNVVSVVSNVSSVVSNVSSVVSVVVVVPPD

Radius of gyration: 28.4 Å; chains: 1; bounding box: 72×28×86 Å